Protein AF-A0A397F2X1-F1 (afdb_monomer)

pLDDT: mean 71.24, std 22.89, range [24.72, 97.19]

Structure (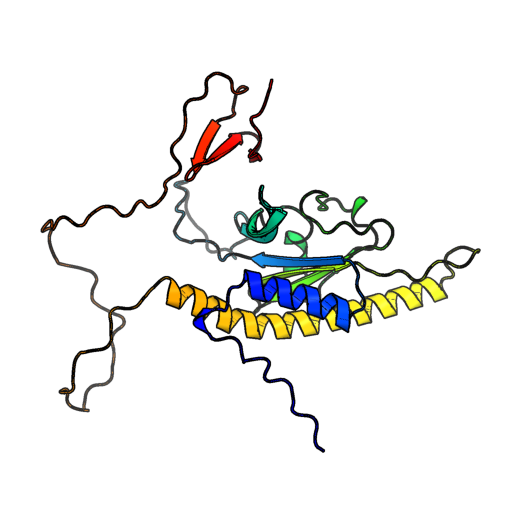mmCIF, N/CA/C/O backbone):
data_AF-A0A397F2X1-F1
#
_entry.id   AF-A0A397F2X1-F1
#
loop_
_atom_site.group_PDB
_atom_site.id
_atom_site.type_symbol
_atom_site.label_atom_id
_atom_site.label_alt_id
_atom_site.label_comp_id
_atom_site.label_asym_id
_atom_site.label_entity_id
_atom_site.label_seq_id
_atom_site.pdbx_PDB_ins_code
_atom_site.Cartn_x
_atom_site.Cartn_y
_atom_site.Cartn_z
_atom_site.occupancy
_atom_site.B_iso_or_equiv
_atom_site.auth_seq_id
_atom_site.auth_comp_id
_atom_site.auth_asym_id
_atom_site.auth_atom_id
_atom_site.pdbx_PDB_model_num
ATOM 1 N N . MET A 1 1 ? -14.383 35.159 -21.588 1.00 38.78 1 MET A N 1
ATOM 2 C CA . MET A 1 1 ? -13.079 34.548 -21.923 1.00 38.78 1 MET A CA 1
ATOM 3 C C . MET A 1 1 ? -13.083 33.131 -21.360 1.00 38.78 1 MET A C 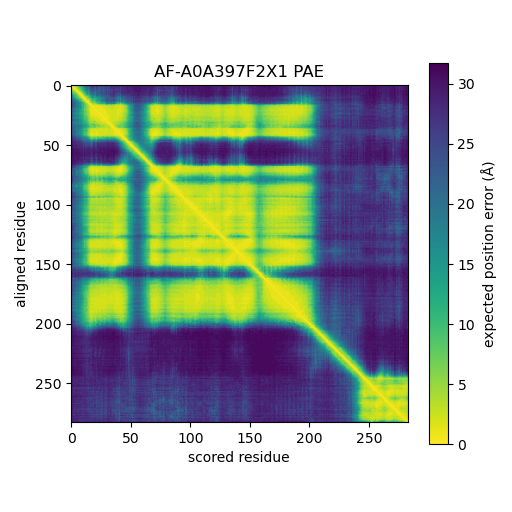1
ATOM 5 O O . MET A 1 1 ? -13.077 33.009 -20.139 1.00 38.78 1 MET A O 1
ATOM 9 N N . PRO A 1 2 ? -13.219 32.075 -22.180 1.00 37.72 2 PRO A N 1
ATOM 10 C CA . PRO A 1 2 ? -13.145 30.705 -21.676 1.00 37.72 2 PRO A CA 1
ATOM 11 C C . PRO A 1 2 ? -11.726 30.449 -21.146 1.00 37.72 2 PRO A C 1
ATOM 13 O O . PRO A 1 2 ? -10.747 30.795 -21.806 1.00 37.72 2 PRO A O 1
ATOM 16 N N . ARG A 1 3 ? -11.613 29.914 -19.922 1.00 32.78 3 ARG A N 1
ATOM 17 C CA . ARG A 1 3 ? -10.323 29.525 -19.335 1.00 32.78 3 ARG A CA 1
ATOM 18 C C . ARG A 1 3 ? -9.703 28.454 -20.222 1.00 32.78 3 ARG A C 1
ATOM 20 O O . ARG A 1 3 ? -10.298 27.397 -20.411 1.00 32.78 3 ARG A O 1
ATOM 27 N N . GLN A 1 4 ? -8.517 28.741 -20.738 1.00 33.22 4 GLN A N 1
ATOM 28 C CA . GLN A 1 4 ? -7.669 27.760 -21.392 1.00 33.22 4 GLN A CA 1
ATOM 29 C C . GLN A 1 4 ? -7.358 26.689 -20.341 1.00 33.22 4 GLN A C 1
ATOM 31 O O . GLN A 1 4 ? -6.698 26.977 -19.341 1.00 33.22 4 GLN A O 1
ATOM 36 N N . LEU A 1 5 ? -7.937 25.493 -20.505 1.00 38.41 5 LEU A N 1
ATOM 37 C CA . LEU A 1 5 ? -7.502 24.309 -19.770 1.00 38.41 5 LEU A CA 1
ATOM 38 C C . LEU A 1 5 ? -5.991 24.243 -19.957 1.00 38.41 5 LEU A C 1
ATOM 40 O O . LEU A 1 5 ? -5.519 24.346 -21.093 1.00 38.41 5 LEU A O 1
ATOM 44 N N . ALA A 1 6 ? -5.251 24.196 -18.849 1.00 38.19 6 ALA A N 1
ATOM 45 C CA . ALA A 1 6 ? -3.809 24.080 -18.902 1.00 38.19 6 ALA A CA 1
ATOM 46 C C . ALA A 1 6 ? -3.475 22.961 -19.892 1.00 38.19 6 ALA A C 1
ATOM 48 O O . ALA A 1 6 ? -3.995 21.851 -19.770 1.00 38.19 6 ALA A O 1
ATOM 49 N N . LEU A 1 7 ? -2.639 23.273 -20.881 1.00 39.31 7 LEU A N 1
ATOM 50 C CA . LEU A 1 7 ? -1.842 22.275 -21.578 1.00 39.31 7 LEU A CA 1
ATOM 51 C C . LEU A 1 7 ? -0.902 21.654 -20.530 1.00 39.31 7 LEU A C 1
ATOM 53 O O . LEU A 1 7 ? 0.302 21.881 -20.544 1.00 39.31 7 LEU A O 1
ATOM 57 N N . GLU A 1 8 ? -1.446 20.910 -19.567 1.00 38.53 8 GLU A N 1
ATOM 58 C CA . GLU A 1 8 ? -0.701 19.826 -18.953 1.00 38.53 8 GLU A CA 1
ATOM 59 C C . GLU A 1 8 ? -0.523 18.839 -20.094 1.00 38.53 8 GLU A C 1
ATOM 61 O O . GLU A 1 8 ? -1.441 18.106 -20.461 1.00 38.53 8 GLU A O 1
ATOM 66 N N . ALA A 1 9 ? 0.622 18.970 -20.768 1.00 39.03 9 ALA A N 1
ATOM 67 C CA . ALA A 1 9 ? 1.047 18.067 -21.811 1.00 39.03 9 ALA A CA 1
ATOM 68 C C . ALA A 1 9 ? 0.771 16.650 -21.316 1.00 39.03 9 ALA A C 1
ATOM 70 O O . ALA A 1 9 ? 1.296 16.246 -20.276 1.00 39.03 9 ALA A O 1
ATOM 71 N N . VAL A 1 10 ? -0.096 15.933 -22.036 1.00 38.34 10 VAL A N 1
ATOM 72 C CA . VAL A 1 10 ? -0.258 14.494 -21.853 1.00 38.34 10 VAL A CA 1
ATOM 73 C C . VAL A 1 10 ? 1.165 13.936 -21.843 1.00 38.34 10 VAL A C 1
ATOM 75 O O . VAL A 1 10 ? 1.894 14.188 -22.809 1.00 38.34 10 VAL A O 1
ATOM 78 N N . PRO A 1 11 ? 1.625 13.322 -20.738 1.00 42.97 11 PRO A N 1
ATOM 79 C CA . PRO A 1 11 ? 3.015 12.920 -20.624 1.00 42.97 11 PRO A CA 1
ATOM 80 C C . PRO A 1 11 ? 3.353 12.032 -21.819 1.00 42.97 11 PRO A C 1
ATOM 82 O O . PRO A 1 11 ? 2.632 11.075 -22.101 1.00 42.97 11 PRO A O 1
ATOM 85 N N . HIS A 1 12 ? 4.411 12.397 -22.550 1.00 44.19 12 HIS A N 1
ATOM 86 C CA . HIS A 1 12 ? 4.898 11.605 -23.676 1.00 44.19 12 HIS A CA 1
ATOM 87 C C . HIS A 1 12 ? 5.126 10.174 -23.182 1.00 44.19 12 HIS A C 1
ATOM 89 O O . HIS A 1 12 ? 5.699 9.984 -22.107 1.00 44.19 12 HIS A O 1
ATOM 95 N N . VAL A 1 13 ? 4.649 9.187 -23.935 1.00 44.75 13 VAL A N 1
ATOM 96 C CA . VAL A 1 13 ? 4.613 7.772 -23.533 1.00 44.75 13 VAL A CA 1
ATOM 97 C C . VAL A 1 13 ? 6.005 7.254 -23.120 1.00 44.75 13 VAL A C 1
ATOM 99 O O . VAL A 1 13 ? 6.126 6.502 -22.157 1.00 44.75 13 VAL A O 1
ATOM 102 N N . ASP A 1 14 ? 7.065 7.794 -23.724 1.00 44.16 14 ASP A N 1
ATOM 103 C CA . ASP A 1 14 ? 8.476 7.482 -23.427 1.00 44.16 14 ASP A CA 1
ATOM 104 C C . ASP A 1 14 ? 8.963 7.937 -22.036 1.00 44.16 14 ASP A C 1
ATOM 106 O O . ASP A 1 14 ? 10.055 7.587 -21.596 1.00 44.16 14 ASP A O 1
ATOM 110 N N . ASN A 1 15 ? 8.175 8.747 -21.325 1.00 52.91 15 ASN A N 1
ATOM 111 C CA . ASN A 1 15 ? 8.502 9.296 -20.008 1.00 52.91 15 ASN A CA 1
ATOM 112 C C . ASN A 1 15 ? 7.751 8.609 -18.859 1.00 52.91 15 ASN A C 1
ATOM 114 O O . ASN A 1 15 ? 7.848 9.050 -17.703 1.00 52.91 15 ASN A O 1
ATOM 118 N N . VAL A 1 16 ? 6.973 7.569 -19.152 1.00 61.16 16 VAL A N 1
ATOM 119 C CA . VAL A 1 16 ? 6.120 6.926 -18.161 1.00 61.16 16 VAL A CA 1
ATOM 120 C C . VAL A 1 16 ? 6.891 5.809 -17.463 1.00 61.16 16 VAL A C 1
ATOM 122 O O . VAL A 1 16 ? 7.138 4.751 -18.024 1.00 61.16 16 VAL A O 1
ATOM 125 N N . SER A 1 17 ? 7.278 6.053 -16.211 1.00 79.94 17 SER A N 1
ATOM 126 C CA . SER A 1 17 ? 7.872 5.038 -15.339 1.00 79.94 17 SER A CA 1
ATOM 127 C C . SER A 1 17 ? 6.917 4.686 -14.203 1.00 79.94 17 SER A C 1
ATOM 129 O O . SER A 1 17 ? 6.188 5.551 -13.702 1.00 79.94 17 SER A O 1
ATOM 131 N N . LEU A 1 18 ? 6.958 3.435 -13.732 1.00 86.31 18 LEU A N 1
ATOM 132 C CA . LEU A 1 18 ? 6.160 3.010 -12.574 1.00 86.31 18 LEU A CA 1
ATOM 133 C C . LEU A 1 18 ? 6.464 3.851 -11.321 1.00 86.31 18 LEU A C 1
ATOM 135 O O . LEU A 1 18 ? 5.570 4.099 -10.516 1.00 86.31 18 LEU A O 1
ATOM 139 N N . ILE A 1 19 ? 7.692 4.368 -11.187 1.00 86.56 19 ILE A N 1
ATOM 140 C CA . ILE A 1 19 ? 8.067 5.305 -10.115 1.00 86.56 19 ILE A CA 1
ATOM 141 C C . ILE A 1 19 ? 7.268 6.610 -10.225 1.00 86.56 19 ILE A C 1
ATOM 143 O O . ILE A 1 19 ? 6.667 7.046 -9.243 1.00 86.56 19 ILE A O 1
ATOM 147 N N . ARG A 1 20 ? 7.223 7.236 -11.411 1.00 87.06 20 ARG A N 1
ATOM 148 C CA . ARG A 1 20 ? 6.455 8.477 -11.625 1.00 87.06 20 ARG A CA 1
ATOM 149 C C . ARG A 1 20 ? 4.964 8.252 -11.396 1.00 87.06 20 ARG A C 1
ATOM 151 O O . ARG A 1 20 ? 4.318 9.085 -10.763 1.00 87.06 20 ARG A O 1
ATOM 158 N N . PHE A 1 21 ? 4.441 7.113 -11.845 1.00 90.00 21 PHE A N 1
ATOM 159 C CA . PHE A 1 21 ? 3.056 6.725 -11.594 1.00 90.00 21 PHE A CA 1
ATOM 160 C C . PHE A 1 21 ? 2.752 6.587 -10.095 1.00 90.00 21 PHE A C 1
ATOM 162 O O . PHE A 1 21 ? 1.761 7.138 -9.611 1.00 90.00 21 PHE A O 1
ATOM 169 N N . ALA A 1 22 ? 3.622 5.914 -9.339 1.00 91.00 22 ALA A N 1
ATOM 170 C CA . ALA A 1 22 ? 3.467 5.753 -7.896 1.00 91.00 22 ALA A CA 1
ATOM 171 C C . ALA A 1 22 ? 3.457 7.106 -7.164 1.00 91.00 22 ALA A C 1
ATOM 173 O O . ALA A 1 22 ? 2.586 7.353 -6.331 1.00 91.00 22 ALA A O 1
ATOM 174 N N . LEU A 1 23 ? 4.383 8.006 -7.518 1.00 90.00 23 LEU A N 1
ATOM 175 C CA . LEU A 1 23 ? 4.475 9.353 -6.940 1.00 90.00 23 LEU A CA 1
ATOM 176 C C . LEU A 1 23 ? 3.246 10.212 -7.274 1.00 90.00 23 LEU A C 1
ATOM 178 O O . LEU A 1 23 ? 2.730 10.930 -6.413 1.00 90.00 23 LEU A O 1
ATOM 182 N N . ALA A 1 24 ? 2.748 10.133 -8.511 1.00 89.75 24 ALA A N 1
ATOM 183 C CA . ALA A 1 24 ? 1.527 10.824 -8.914 1.00 89.75 24 ALA A CA 1
ATOM 184 C C . ALA A 1 24 ? 0.306 10.291 -8.150 1.00 89.75 24 ALA A C 1
ATOM 186 O O . ALA A 1 24 ? -0.503 11.075 -7.652 1.00 89.75 24 ALA A O 1
ATOM 187 N N . THR A 1 25 ? 0.213 8.969 -7.991 1.00 90.31 25 THR A N 1
ATOM 188 C CA . THR A 1 25 ? -0.853 8.307 -7.230 1.00 90.31 25 THR A CA 1
ATOM 189 C C . THR A 1 25 ? -0.830 8.730 -5.761 1.00 90.31 25 THR A C 1
ATOM 191 O O . THR A 1 25 ? -1.865 9.133 -5.233 1.00 90.31 25 THR A O 1
ATOM 194 N N . GLU A 1 26 ? 0.343 8.733 -5.118 1.00 89.19 26 GLU A N 1
ATOM 195 C CA . GLU A 1 26 ? 0.523 9.222 -3.742 1.00 89.19 26 GLU A CA 1
ATOM 196 C C . GLU A 1 26 ? -0.017 10.654 -3.586 1.00 89.19 26 GLU A C 1
ATOM 198 O O . GLU A 1 26 ? -0.820 10.934 -2.692 1.00 89.19 26 GLU A O 1
ATOM 203 N N . ARG A 1 27 ? 0.352 11.558 -4.503 1.00 87.44 27 ARG A N 1
ATOM 204 C CA . ARG A 1 27 ? -0.113 12.952 -4.486 1.00 87.44 27 ARG A CA 1
ATOM 205 C C . ARG A 1 27 ? -1.633 13.068 -4.626 1.00 87.44 27 ARG A C 1
ATOM 207 O O . ARG A 1 27 ? -2.242 13.859 -3.906 1.00 87.44 27 ARG A O 1
ATOM 214 N N . GLN A 1 28 ? -2.244 12.290 -5.519 1.00 87.12 28 GLN A N 1
ATOM 215 C CA . GLN A 1 28 ? -3.696 12.299 -5.721 1.00 87.12 28 GLN A CA 1
ATOM 216 C C . GLN A 1 28 ? -4.450 11.754 -4.505 1.00 87.12 28 GLN A C 1
ATOM 218 O O . GLN A 1 28 ? -5.462 12.322 -4.099 1.00 87.12 28 GLN A O 1
ATOM 223 N N . PHE A 1 29 ? -3.937 10.708 -3.855 1.00 86.94 29 PHE A N 1
ATOM 224 C CA . PHE A 1 29 ? -4.556 10.158 -2.648 1.00 86.94 29 PHE A CA 1
ATOM 225 C C . PHE A 1 29 ? -4.575 11.162 -1.495 1.00 86.94 29 PHE A C 1
ATOM 227 O O . PHE A 1 29 ? -5.596 11.286 -0.813 1.00 86.94 29 PHE A O 1
ATOM 234 N N . HIS A 1 30 ? -3.496 11.928 -1.313 1.00 85.56 30 HIS A N 1
ATOM 235 C CA . HIS A 1 30 ? -3.470 13.015 -0.333 1.00 85.56 30 HIS A CA 1
ATOM 236 C C . HIS A 1 30 ? -4.554 14.071 -0.610 1.00 85.56 30 HIS A C 1
ATOM 238 O O . HIS A 1 30 ? -5.204 14.543 0.321 1.00 85.56 30 HIS A O 1
ATOM 244 N N . GLN A 1 31 ? -4.801 14.403 -1.881 1.00 84.19 31 GLN A N 1
ATOM 245 C CA . GLN A 1 31 ? -5.804 15.398 -2.275 1.00 84.19 31 GLN A CA 1
ATOM 246 C C . GLN A 1 31 ? -7.243 14.882 -2.148 1.00 84.19 31 GLN A C 1
ATOM 248 O O . GLN A 1 31 ? -8.104 15.586 -1.627 1.00 84.19 31 GLN A O 1
ATOM 253 N N . ILE A 1 32 ? -7.509 13.659 -2.611 1.00 82.62 32 ILE A N 1
ATOM 254 C CA . ILE A 1 32 ? -8.867 13.110 -2.716 1.00 82.62 32 ILE A CA 1
ATOM 255 C C . ILE A 1 32 ? -9.353 12.557 -1.376 1.00 82.62 32 ILE A C 1
ATOM 257 O O . ILE A 1 32 ? -10.488 12.803 -0.968 1.00 82.62 32 ILE A O 1
ATOM 261 N N . LEU A 1 33 ? -8.515 11.782 -0.681 1.00 79.25 33 LEU A N 1
ATOM 262 C CA .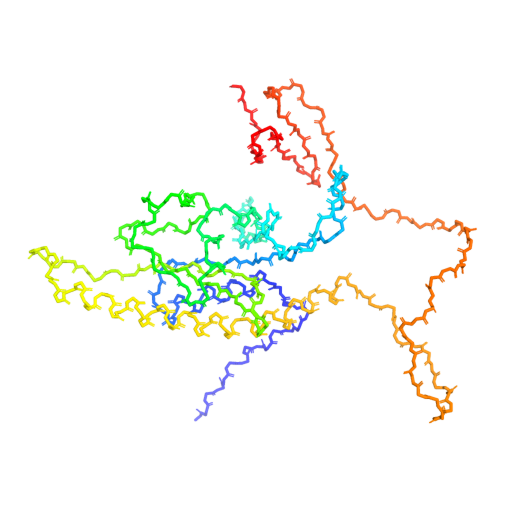 LEU A 1 33 ? -8.923 11.113 0.555 1.00 79.25 33 LEU A CA 1
ATOM 263 C C . LEU A 1 33 ? -8.651 11.949 1.808 1.00 79.25 33 LEU A C 1
ATOM 265 O O . LEU A 1 33 ? -9.145 11.576 2.878 1.00 79.25 33 LEU A O 1
ATOM 269 N N . GLY A 1 34 ? -7.882 13.039 1.682 1.00 79.31 34 GLY A N 1
ATOM 270 C CA . GLY A 1 34 ? -7.419 13.855 2.807 1.00 79.31 34 GLY A CA 1
ATOM 271 C C . GLY A 1 34 ? -6.500 13.088 3.760 1.00 79.31 34 GLY A C 1
ATOM 272 O O . GLY A 1 34 ? -6.382 13.443 4.931 1.00 79.31 34 GLY A O 1
ATOM 273 N N . VAL A 1 35 ? -5.906 11.990 3.290 1.00 81.94 35 VAL A N 1
ATOM 274 C CA . VAL A 1 35 ? -4.999 11.160 4.085 1.00 81.94 35 VAL A CA 1
ATOM 275 C C . VAL A 1 35 ? -3.627 11.819 4.123 1.00 81.94 35 VAL A C 1
ATOM 277 O O . VAL A 1 35 ? -3.217 12.468 3.168 1.00 81.94 35 VAL A O 1
ATOM 280 N N . THR A 1 36 ? -2.912 11.672 5.232 1.00 82.06 36 THR A N 1
ATOM 281 C CA . THR A 1 36 ? -1.563 12.243 5.417 1.00 82.06 36 THR A CA 1
ATOM 282 C C . THR A 1 36 ? -0.456 11.204 5.273 1.00 82.06 36 THR A C 1
ATOM 284 O O . THR A 1 36 ? 0.728 11.538 5.302 1.00 82.06 36 THR A O 1
ATOM 287 N N . LYS A 1 37 ? -0.843 9.930 5.185 1.00 91.56 37 LYS A N 1
ATOM 288 C CA . LYS A 1 37 ? 0.043 8.773 5.149 1.00 91.56 37 LYS A CA 1
ATOM 289 C C . LYS A 1 37 ? -0.453 7.836 4.058 1.00 91.56 37 LYS A C 1
ATOM 291 O O . LYS A 1 37 ? -1.580 7.343 4.131 1.00 91.56 37 LYS A O 1
ATOM 296 N N . PHE A 1 38 ? 0.396 7.587 3.075 1.00 94.19 38 PHE A N 1
ATOM 297 C CA . PHE A 1 38 ? 0.126 6.690 1.964 1.00 94.19 38 PHE A CA 1
ATOM 298 C C . PHE A 1 38 ? 1.421 5.994 1.553 1.00 94.19 38 PHE A C 1
ATOM 300 O O . PHE A 1 38 ? 2.491 6.602 1.578 1.00 94.19 38 PHE A O 1
ATOM 307 N N . LYS A 1 39 ? 1.326 4.723 1.173 1.00 94.88 39 LYS A N 1
ATOM 308 C CA . LYS A 1 39 ? 2.427 3.972 0.575 1.00 94.88 39 LYS A CA 1
ATOM 309 C C . LYS A 1 39 ? 1.866 2.964 -0.419 1.00 94.88 39 LYS A C 1
ATOM 311 O O . LYS A 1 39 ? 0.925 2.240 -0.105 1.00 94.88 39 LYS A O 1
ATOM 316 N N . MET A 1 40 ? 2.448 2.921 -1.612 1.00 95.81 40 MET A N 1
ATOM 317 C CA . MET A 1 40 ? 2.081 1.979 -2.665 1.00 95.81 40 MET A CA 1
ATOM 318 C C . MET A 1 40 ? 3.238 1.017 -2.910 1.00 95.81 40 MET A C 1
ATOM 320 O O . MET A 1 40 ? 4.385 1.441 -3.067 1.00 95.81 40 MET A O 1
ATOM 324 N N . PHE A 1 41 ? 2.911 -0.267 -2.945 1.00 95.44 41 PHE A N 1
ATOM 325 C CA . PHE A 1 41 ? 3.819 -1.352 -3.275 1.00 95.44 41 PHE A CA 1
ATOM 326 C C . PHE A 1 41 ? 3.389 -1.994 -4.586 1.00 95.44 41 PHE A C 1
ATOM 328 O O . PHE A 1 41 ? 2.194 -2.147 -4.843 1.00 95.44 41 PHE A O 1
ATOM 335 N N . PHE A 1 42 ? 4.367 -2.413 -5.371 1.00 93.75 42 PHE A N 1
ATOM 336 C CA . PHE A 1 42 ? 4.214 -3.194 -6.589 1.00 93.75 42 PHE A CA 1
ATOM 337 C C . PHE A 1 42 ? 4.744 -4.590 -6.309 1.00 93.75 42 PHE A C 1
ATOM 339 O O . PHE A 1 42 ? 5.754 -4.730 -5.624 1.00 93.75 42 PHE A O 1
ATOM 346 N N . ILE A 1 43 ? 4.052 -5.612 -6.793 1.00 91.69 43 ILE A N 1
ATOM 347 C CA . ILE A 1 43 ? 4.480 -7.002 -6.658 1.00 91.69 43 ILE A CA 1
ATOM 348 C C . ILE A 1 43 ? 5.123 -7.402 -7.973 1.00 91.69 43 ILE A C 1
ATOM 350 O O . ILE A 1 43 ? 4.485 -7.309 -9.024 1.00 91.69 43 ILE A O 1
ATOM 354 N N . ASP A 1 44 ? 6.369 -7.860 -7.908 1.00 83.56 44 ASP A N 1
ATOM 355 C CA . ASP A 1 44 ? 7.003 -8.429 -9.084 1.00 83.56 44 ASP A CA 1
ATOM 356 C C . ASP A 1 44 ? 6.442 -9.834 -9.322 1.00 83.56 44 ASP A C 1
ATOM 358 O O . ASP A 1 44 ? 6.232 -10.600 -8.369 1.00 83.56 44 ASP A O 1
ATOM 362 N N . PRO A 1 45 ? 6.165 -10.201 -10.584 1.00 67.44 45 PRO A N 1
ATOM 363 C CA . PRO A 1 45 ? 5.860 -11.582 -10.899 1.00 67.44 45 PRO A CA 1
ATOM 364 C C . PRO A 1 45 ? 7.047 -12.463 -10.471 1.00 67.44 45 PRO A C 1
ATOM 366 O O . PRO A 1 45 ? 8.196 -12.037 -10.599 1.00 67.44 45 PRO A O 1
ATOM 369 N N . PRO A 1 46 ? 6.798 -13.676 -9.948 1.00 59.72 46 PRO A N 1
ATOM 370 C CA . PRO A 1 46 ? 7.881 -14.620 -9.723 1.00 59.72 46 PRO A CA 1
ATOM 371 C C . PRO A 1 46 ? 8.599 -14.855 -11.059 1.00 59.72 46 PRO A C 1
ATOM 373 O O . PRO A 1 46 ? 7.948 -15.152 -12.058 1.00 59.72 46 PRO A O 1
ATOM 376 N N . ASN A 1 47 ? 9.920 -14.669 -11.085 1.00 50.09 47 ASN A N 1
ATOM 377 C CA . ASN A 1 47 ? 10.733 -15.140 -12.200 1.00 50.09 47 ASN A CA 1
ATOM 378 C C . ASN A 1 47 ? 10.715 -16.668 -12.146 1.00 50.09 47 ASN A C 1
ATOM 380 O O . ASN A 1 47 ? 11.332 -17.251 -11.254 1.00 50.09 47 ASN A O 1
ATOM 384 N N . ASP A 1 48 ? 10.037 -17.306 -13.096 1.00 44.69 48 ASP A N 1
ATOM 385 C CA . ASP A 1 48 ? 10.101 -18.763 -13.266 1.00 44.69 48 ASP A CA 1
ATOM 386 C C . ASP A 1 48 ? 11.523 -19.235 -13.665 1.00 44.69 48 ASP A C 1
ATOM 388 O O . ASP A 1 48 ? 11.828 -20.420 -13.572 1.00 44.69 48 ASP A O 1
ATOM 392 N N . ASP A 1 49 ? 12.431 -18.311 -14.011 1.00 37.88 49 ASP A N 1
ATOM 393 C CA . ASP A 1 49 ? 13.814 -18.599 -14.425 1.00 37.88 49 ASP A CA 1
ATOM 394 C C . ASP A 1 49 ? 14.796 -18.871 -13.273 1.00 37.88 49 ASP A C 1
ATOM 396 O O . ASP A 1 49 ? 15.931 -19.293 -13.509 1.00 37.88 49 ASP A O 1
ATOM 400 N N . ILE A 1 50 ? 14.402 -18.674 -12.009 1.00 41.81 50 ILE A N 1
ATOM 401 C CA . ILE A 1 50 ? 15.243 -19.082 -10.876 1.00 41.81 50 ILE A CA 1
ATOM 402 C C . ILE A 1 50 ? 14.922 -20.541 -10.546 1.00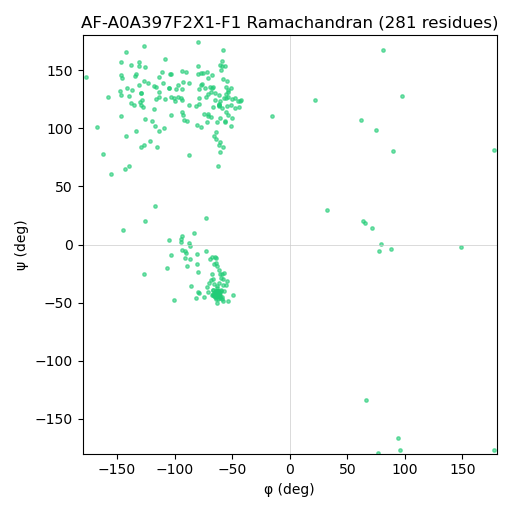 41.81 50 ILE A C 1
ATOM 404 O O . ILE A 1 50 ? 14.242 -20.855 -9.567 1.00 41.81 50 ILE A O 1
ATOM 408 N N . HIS A 1 51 ? 15.455 -21.453 -11.362 1.00 31.56 51 HIS A N 1
ATOM 409 C CA . HIS A 1 51 ? 15.657 -22.842 -10.965 1.00 31.56 51 HIS A CA 1
ATOM 410 C C . HIS A 1 51 ? 16.623 -22.869 -9.773 1.00 31.56 51 HIS A C 1
ATOM 412 O O . HIS A 1 51 ? 17.829 -23.057 -9.919 1.00 31.56 51 HIS A O 1
ATOM 418 N N . VAL A 1 52 ? 16.097 -22.703 -8.559 1.00 37.50 52 VAL A N 1
ATOM 419 C CA . VAL A 1 52 ? 16.784 -23.202 -7.371 1.00 37.50 52 VAL A CA 1
ATOM 420 C C . VAL A 1 52 ? 16.829 -24.714 -7.545 1.00 37.50 52 VAL A C 1
ATOM 422 O O . VAL A 1 52 ? 15.812 -25.397 -7.429 1.00 37.50 52 VAL A O 1
ATOM 425 N N . THR A 1 53 ? 18.003 -25.240 -7.879 1.00 29.16 53 THR A N 1
ATOM 426 C CA . THR A 1 53 ? 18.321 -26.667 -7.919 1.00 29.16 53 THR A CA 1
ATOM 427 C C . THR A 1 53 ? 18.144 -27.262 -6.525 1.00 29.16 53 THR A C 1
ATOM 429 O O . THR A 1 53 ? 19.085 -27.485 -5.776 1.00 29.16 53 THR A O 1
ATOM 432 N N . THR A 1 54 ? 16.899 -27.534 -6.153 1.00 34.69 54 THR A N 1
ATOM 433 C CA . THR A 1 54 ? 16.570 -28.494 -5.104 1.00 34.69 54 THR A CA 1
ATOM 434 C C . THR A 1 54 ? 15.680 -29.541 -5.737 1.00 34.69 54 THR A C 1
ATOM 436 O O . THR A 1 54 ? 14.461 -29.430 -5.813 1.00 34.69 54 THR A O 1
ATOM 439 N N . SER A 1 55 ? 16.342 -30.555 -6.279 1.00 33.78 55 SER A N 1
ATOM 440 C CA . SER A 1 55 ? 15.725 -31.770 -6.775 1.00 33.78 55 SER A CA 1
ATOM 441 C C . SER A 1 55 ? 14.899 -32.413 -5.663 1.00 33.78 55 SER A C 1
ATOM 443 O O . SER A 1 55 ? 15.463 -33.002 -4.746 1.00 33.78 55 SER A O 1
ATOM 445 N N . THR A 1 56 ? 13.571 -32.324 -5.737 1.00 34.88 56 THR A N 1
ATOM 446 C CA . THR A 1 56 ? 12.655 -33.427 -5.391 1.00 34.88 56 THR A CA 1
ATOM 447 C C . THR A 1 56 ? 11.228 -33.131 -5.870 1.00 34.88 56 THR A C 1
ATOM 449 O O . THR A 1 56 ? 10.486 -32.353 -5.289 1.00 34.88 56 THR A O 1
ATOM 452 N N . SER A 1 57 ? 10.898 -33.766 -6.995 1.00 34.69 57 SER A N 1
ATOM 453 C CA . SER A 1 57 ? 9.603 -34.315 -7.428 1.00 34.69 57 SER A CA 1
ATOM 454 C C . SER A 1 57 ? 8.269 -33.808 -6.835 1.00 34.69 57 SER A C 1
ATOM 456 O O . SER A 1 57 ? 7.946 -34.046 -5.674 1.00 34.69 57 SER A O 1
ATOM 458 N N . THR A 1 58 ? 7.417 -33.370 -7.775 1.00 31.86 58 THR A N 1
ATOM 459 C CA . THR A 1 58 ? 5.958 -33.609 -7.897 1.00 31.86 58 THR A CA 1
ATOM 460 C C . THR A 1 58 ? 5.020 -33.116 -6.792 1.00 31.86 58 THR A C 1
ATOM 462 O O . THR A 1 58 ? 4.807 -33.790 -5.793 1.00 31.86 58 THR A O 1
ATOM 465 N N . THR A 1 59 ? 4.256 -32.059 -7.076 1.00 29.31 59 THR A N 1
ATOM 466 C CA . THR A 1 59 ? 2.833 -32.136 -7.481 1.00 29.31 59 THR A CA 1
ATOM 467 C C . THR A 1 59 ? 2.320 -30.732 -7.797 1.00 29.31 59 THR A C 1
ATOM 469 O O . THR A 1 59 ? 2.711 -29.753 -7.174 1.00 29.31 59 THR A O 1
ATOM 472 N N . SER A 1 60 ? 1.451 -30.629 -8.800 1.00 42.19 60 SER A N 1
ATOM 473 C CA . SER A 1 60 ? 0.711 -29.417 -9.137 1.00 42.19 60 SER A CA 1
ATOM 474 C C . SER A 1 60 ? -0.092 -28.928 -7.928 1.00 42.19 60 SER A C 1
ATOM 476 O O . SER A 1 60 ? -1.127 -29.503 -7.590 1.00 42.19 60 SER A O 1
ATOM 478 N N . SER A 1 61 ? 0.363 -27.859 -7.288 1.00 30.25 61 SER A N 1
ATOM 479 C CA . SER A 1 61 ? -0.394 -27.165 -6.254 1.00 30.25 61 SER A CA 1
ATOM 480 C C . SER A 1 61 ? -0.208 -25.670 -6.433 1.00 30.25 61 SER A C 1
ATOM 482 O O . SER A 1 61 ? 0.930 -25.216 -6.538 1.00 30.25 61 SER A O 1
ATOM 484 N N . ASN A 1 62 ? -1.332 -24.946 -6.489 1.00 38.16 62 ASN A N 1
ATOM 485 C CA . ASN A 1 62 ? -1.463 -23.491 -6.383 1.00 38.16 62 ASN A CA 1
ATOM 486 C C . ASN A 1 62 ? -0.195 -22.856 -5.816 1.00 38.16 62 ASN A C 1
ATOM 488 O O . ASN A 1 62 ? 0.103 -23.089 -4.647 1.00 38.16 62 ASN A O 1
ATOM 492 N N . SER A 1 63 ? 0.550 -22.113 -6.641 1.00 35.91 63 SER A N 1
ATOM 493 C CA . SER A 1 63 ? 1.845 -21.542 -6.273 1.00 35.91 63 SER A CA 1
ATOM 494 C C . SER A 1 63 ? 1.685 -20.593 -5.082 1.00 35.91 63 SER A C 1
ATOM 496 O O . SER A 1 63 ? 1.457 -19.390 -5.225 1.00 35.91 63 SER A O 1
ATOM 498 N N . THR A 1 64 ? 1.769 -21.147 -3.880 1.00 39.16 64 THR A N 1
ATOM 499 C CA . THR A 1 64 ? 1.896 -20.434 -2.620 1.00 39.16 64 THR A CA 1
ATOM 500 C C . THR A 1 64 ? 3.230 -19.704 -2.643 1.00 39.16 64 THR A C 1
ATOM 502 O O . THR A 1 64 ? 4.257 -20.296 -2.341 1.00 39.16 64 THR A O 1
ATOM 505 N N . THR A 1 65 ? 3.215 -18.455 -3.119 1.00 47.19 65 THR A N 1
ATOM 506 C CA . THR A 1 65 ? 3.718 -17.230 -2.454 1.00 47.19 65 THR A CA 1
ATOM 507 C C . THR A 1 65 ? 4.935 -17.324 -1.511 1.00 47.19 65 THR A C 1
ATOM 509 O O . THR A 1 65 ? 5.058 -16.518 -0.593 1.00 47.19 65 THR A O 1
ATOM 512 N N . ALA A 1 66 ? 5.870 -18.250 -1.718 1.00 40.50 66 ALA A N 1
ATOM 513 C CA . ALA A 1 66 ? 7.020 -18.450 -0.832 1.00 40.50 66 ALA A CA 1
ATOM 514 C C . ALA A 1 66 ? 8.262 -17.615 -1.211 1.00 40.50 66 ALA A C 1
ATOM 516 O O . ALA A 1 66 ? 9.209 -17.563 -0.433 1.00 40.50 66 ALA A O 1
ATOM 517 N N . GLY A 1 67 ? 8.258 -16.920 -2.357 1.00 57.00 67 GLY A N 1
ATOM 518 C CA . GLY A 1 67 ? 9.436 -16.183 -2.847 1.00 57.00 67 GLY A CA 1
ATOM 519 C C . GLY A 1 67 ? 9.157 -14.871 -3.582 1.00 57.00 67 GLY A C 1
ATOM 520 O O . GLY A 1 67 ? 10.058 -14.340 -4.218 1.00 57.00 67 GLY A O 1
ATOM 521 N N . GLY A 1 68 ? 7.930 -14.342 -3.528 1.00 76.06 68 GLY A N 1
ATOM 522 C CA . GLY A 1 68 ? 7.588 -13.109 -4.245 1.00 76.06 68 GLY A CA 1
ATOM 523 C C . GLY A 1 68 ? 8.325 -11.888 -3.688 1.00 76.06 68 GLY A C 1
ATOM 524 O O . GLY A 1 68 ? 8.370 -11.694 -2.469 1.00 76.06 68 GLY A O 1
ATOM 525 N N . LEU A 1 69 ? 8.866 -11.053 -4.574 1.00 88.31 69 LEU A N 1
ATOM 526 C CA . LEU A 1 69 ? 9.384 -9.733 -4.230 1.00 88.31 69 LEU A CA 1
ATOM 527 C C . LEU A 1 69 ? 8.301 -8.675 -4.444 1.00 88.31 69 LEU A C 1
ATOM 529 O O . LEU A 1 69 ? 7.421 -8.797 -5.295 1.00 88.31 69 LEU A O 1
ATOM 533 N N . MET A 1 70 ? 8.364 -7.629 -3.637 1.00 92.44 70 MET A N 1
ATOM 534 C CA . MET A 1 70 ? 7.609 -6.406 -3.838 1.00 92.44 70 MET A CA 1
ATOM 535 C C . MET A 1 70 ? 8.546 -5.216 -3.722 1.00 92.44 70 MET A C 1
ATOM 537 O O . MET A 1 70 ? 9.561 -5.294 -3.036 1.00 92.44 70 MET A O 1
ATOM 541 N N . TRP A 1 71 ? 8.188 -4.089 -4.314 1.00 92.88 71 TRP A N 1
ATOM 542 C CA . TRP A 1 71 ? 8.946 -2.859 -4.150 1.00 92.88 71 TRP A CA 1
ATOM 543 C C . TRP A 1 71 ? 8.041 -1.650 -3.967 1.00 92.88 71 TRP A C 1
ATOM 545 O O . TRP A 1 71 ? 6.894 -1.627 -4.407 1.00 92.88 71 TRP A O 1
ATOM 555 N N . CYS A 1 72 ? 8.563 -0.625 -3.305 1.00 93.62 72 CYS A N 1
ATOM 556 C CA . CYS A 1 72 ? 7.959 0.702 -3.265 1.00 93.62 72 CYS A CA 1
ATOM 557 C C . CYS A 1 72 ? 8.980 1.753 -3.701 1.00 93.62 72 CYS A C 1
ATOM 559 O O . CYS A 1 72 ? 10.169 1.464 -3.843 1.00 93.62 72 CYS A O 1
ATOM 561 N N . VAL A 1 73 ? 8.528 2.988 -3.903 1.00 91.25 73 VAL A N 1
ATOM 562 C CA . VAL A 1 73 ? 9.440 4.087 -4.225 1.00 91.25 73 VAL A CA 1
ATOM 563 C C . VAL A 1 73 ? 10.262 4.458 -2.990 1.00 91.25 73 VAL A C 1
ATOM 565 O O . VAL A 1 73 ? 9.725 4.978 -2.011 1.00 91.25 73 VAL A O 1
ATOM 568 N N . GLY A 1 74 ? 11.564 4.190 -3.056 1.00 87.62 74 GLY A N 1
ATOM 569 C CA . GLY A 1 74 ? 12.572 4.725 -2.151 1.00 87.62 74 GLY A CA 1
ATOM 570 C C . GLY A 1 74 ? 12.948 6.153 -2.542 1.00 87.62 74 GLY A C 1
ATOM 571 O O . GLY A 1 74 ? 12.814 6.550 -3.703 1.00 87.62 74 GLY A O 1
ATOM 572 N N . LYS A 1 75 ? 13.397 6.935 -1.560 1.00 88.00 75 LYS A N 1
ATOM 573 C CA . LYS A 1 75 ? 13.856 8.318 -1.738 1.00 88.00 75 LYS A CA 1
ATOM 574 C C . LYS A 1 75 ? 15.220 8.443 -1.071 1.00 88.00 75 LYS A C 1
ATOM 576 O O . LYS A 1 75 ? 15.361 8.029 0.077 1.00 88.00 75 LYS A O 1
ATOM 581 N N . THR A 1 76 ? 16.200 9.001 -1.769 1.00 85.62 76 THR A N 1
ATOM 582 C CA . THR A 1 76 ? 17.475 9.404 -1.167 1.00 85.62 76 THR A CA 1
ATOM 583 C C . THR A 1 76 ? 17.808 10.828 -1.583 1.00 85.62 76 THR A C 1
ATOM 585 O O . THR A 1 76 ? 17.322 11.314 -2.605 1.00 85.62 76 THR A O 1
ATOM 588 N N . LEU A 1 77 ? 18.581 11.508 -0.747 1.00 82.50 77 LEU A N 1
ATOM 589 C CA . LEU A 1 77 ? 19.073 12.848 -1.015 1.00 82.50 77 LEU A CA 1
ATOM 590 C C . LEU A 1 77 ? 20.533 12.722 -1.433 1.00 82.50 77 LEU A C 1
ATOM 592 O O . LEU A 1 77 ? 21.314 12.079 -0.729 1.00 82.50 77 LEU A O 1
ATOM 596 N N . ASP A 1 78 ? 20.891 13.289 -2.574 1.00 78.31 78 ASP A N 1
ATOM 597 C CA . ASP A 1 78 ? 22.289 13.342 -2.978 1.00 78.31 78 ASP A CA 1
ATOM 598 C C . ASP A 1 78 ? 23.044 14.480 -2.263 1.00 78.31 78 ASP A C 1
ATOM 600 O O . ASP A 1 78 ? 22.474 15.282 -1.516 1.00 78.31 78 ASP A O 1
ATOM 604 N N . SER A 1 79 ? 24.360 14.550 -2.476 1.00 81.06 79 SER A N 1
ATOM 605 C CA . SER A 1 79 ? 25.214 15.602 -1.908 1.00 81.06 79 SER A CA 1
ATOM 606 C C . SER A 1 79 ? 24.880 17.012 -2.412 1.00 81.06 79 SER A C 1
ATOM 608 O O . 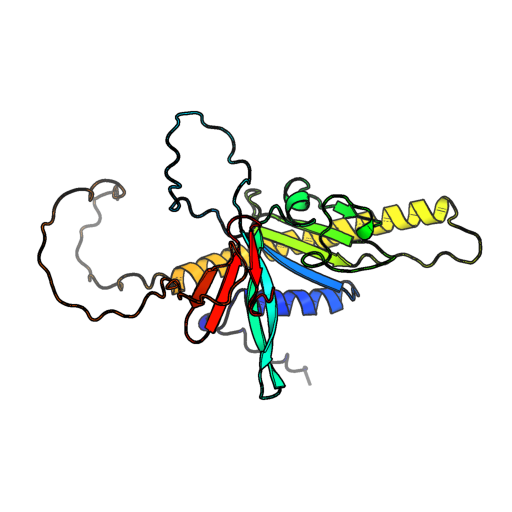SER A 1 79 ? 25.314 17.987 -1.803 1.00 81.06 79 SER A O 1
ATOM 610 N N . SER A 1 80 ? 24.128 17.128 -3.510 1.00 81.00 80 SER A N 1
ATOM 611 C CA . SER A 1 80 ? 23.604 18.383 -4.065 1.00 81.00 80 SER A CA 1
ATOM 612 C C . SER A 1 80 ? 22.257 18.797 -3.466 1.00 81.00 80 SER A C 1
ATOM 614 O O . SER A 1 80 ? 21.740 19.849 -3.834 1.00 81.00 80 SER A O 1
ATOM 616 N N . CYS A 1 81 ? 21.717 18.034 -2.508 1.00 79.06 81 CYS A N 1
ATOM 617 C CA . CYS A 1 81 ? 20.371 18.204 -1.954 1.00 79.06 81 CYS A CA 1
ATOM 618 C C . CYS A 1 81 ? 19.237 17.943 -2.961 1.00 79.06 81 CYS A C 1
ATOM 620 O O . CYS A 1 81 ? 18.092 18.330 -2.706 1.00 79.06 81 CYS A O 1
ATOM 622 N N . ASP A 1 82 ? 19.518 17.247 -4.061 1.00 79.25 82 ASP A N 1
ATOM 623 C CA . ASP A 1 82 ? 18.507 16.791 -5.002 1.00 79.25 82 ASP A CA 1
ATOM 624 C C . ASP A 1 82 ? 17.956 15.429 -4.564 1.00 79.25 82 ASP A C 1
ATOM 626 O O . ASP A 1 82 ? 18.656 14.539 -4.070 1.00 79.25 82 ASP A O 1
ATOM 630 N N . THR A 1 83 ? 16.637 15.273 -4.692 1.00 81.38 83 THR A N 1
ATOM 631 C CA . THR A 1 83 ? 15.956 14.027 -4.323 1.00 81.38 83 THR A CA 1
ATOM 632 C C . THR A 1 83 ? 15.961 13.070 -5.502 1.00 81.38 83 THR A C 1
ATOM 634 O O . THR A 1 83 ? 15.355 13.348 -6.537 1.00 81.38 83 THR A O 1
ATOM 637 N N . THR A 1 84 ? 16.565 11.904 -5.314 1.00 83.19 84 THR A N 1
ATOM 638 C CA . THR A 1 84 ? 16.519 10.810 -6.282 1.00 83.19 84 THR A CA 1
ATOM 639 C C . THR A 1 84 ? 15.558 9.722 -5.811 1.00 83.19 84 THR A C 1
ATOM 641 O O . THR A 1 84 ? 15.358 9.487 -4.613 1.00 83.19 84 THR A O 1
ATOM 644 N N . PHE A 1 85 ? 14.911 9.074 -6.778 1.00 86.50 85 PHE A N 1
ATOM 645 C CA . PHE A 1 85 ? 13.903 8.046 -6.543 1.00 86.50 85 PHE A CA 1
ATOM 646 C C . PHE A 1 85 ? 14.374 6.723 -7.132 1.00 86.50 85 PHE A C 1
ATOM 648 O O . PHE A 1 85 ? 14.855 6.681 -8.262 1.00 86.50 85 PHE A O 1
ATOM 655 N N . PHE A 1 86 ? 14.192 5.639 -6.389 1.00 85.56 86 PHE A N 1
ATOM 656 C CA . PHE A 1 86 ? 14.608 4.301 -6.804 1.00 85.56 86 PHE A CA 1
ATOM 657 C C . PHE A 1 86 ? 13.586 3.253 -6.358 1.00 85.56 86 PHE A C 1
ATOM 659 O O . PHE A 1 86 ? 12.710 3.524 -5.535 1.00 85.56 86 PHE A O 1
ATOM 666 N N . ARG A 1 87 ? 13.673 2.042 -6.914 1.00 89.81 87 ARG A N 1
ATOM 667 C CA . ARG A 1 87 ? 12.858 0.907 -6.461 1.00 89.81 87 ARG A CA 1
ATOM 668 C C . ARG A 1 87 ? 13.506 0.297 -5.225 1.00 89.81 87 ARG A C 1
ATOM 670 O O . ARG A 1 87 ? 14.640 -0.164 -5.291 1.00 89.81 87 ARG A O 1
ATOM 677 N N . GLN A 1 88 ? 12.793 0.301 -4.107 1.00 89.19 88 GLN A N 1
ATOM 678 C CA . GLN A 1 88 ? 13.240 -0.323 -2.869 1.00 89.19 88 GLN A CA 1
ATOM 679 C C . GLN A 1 88 ? 12.506 -1.651 -2.682 1.00 89.19 88 GLN A C 1
ATOM 681 O O . GLN A 1 88 ? 11.292 -1.648 -2.472 1.00 89.19 88 GLN A O 1
ATOM 686 N N . TYR A 1 89 ? 13.237 -2.762 -2.796 1.00 91.06 89 TYR A N 1
ATOM 687 C CA . TYR A 1 89 ? 12.685 -4.117 -2.802 1.00 91.06 89 TYR A CA 1
ATOM 688 C C . TYR A 1 89 ? 12.600 -4.732 -1.403 1.00 91.06 89 TYR A C 1
ATOM 690 O O . TYR A 1 89 ? 13.428 -4.479 -0.530 1.00 91.06 89 TYR A O 1
ATOM 698 N N . TYR A 1 90 ? 11.597 -5.583 -1.219 1.00 90.75 90 TYR A N 1
ATOM 699 C CA . TYR A 1 90 ? 11.306 -6.333 -0.008 1.00 90.75 90 TYR A CA 1
ATOM 700 C C . TYR A 1 90 ? 10.703 -7.689 -0.370 1.00 90.75 90 TYR A C 1
ATOM 702 O O . TYR A 1 90 ? 10.077 -7.852 -1.416 1.00 90.75 90 TYR A O 1
ATOM 710 N N . LYS A 1 91 ? 10.805 -8.661 0.536 1.00 89.44 91 LYS A N 1
ATOM 711 C CA . LYS A 1 91 ? 10.032 -9.902 0.411 1.00 89.44 91 LYS A CA 1
ATOM 712 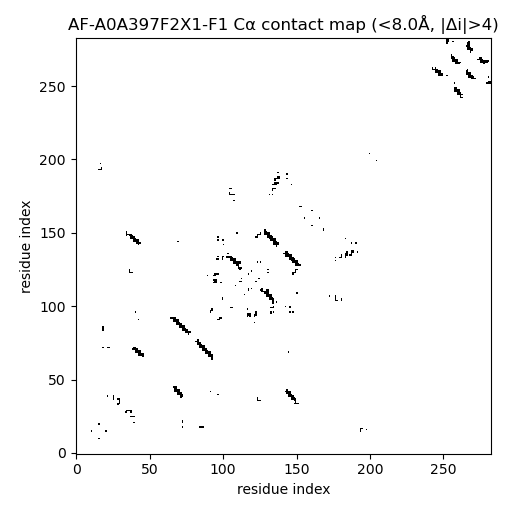C C . LYS A 1 91 ? 8.552 -9.597 0.637 1.00 89.44 91 LYS A C 1
ATOM 714 O O . LYS A 1 91 ? 8.205 -8.925 1.606 1.00 89.44 91 LYS A O 1
ATOM 719 N N . LEU A 1 92 ? 7.673 -10.140 -0.200 1.00 86.88 92 LEU A N 1
ATOM 720 C CA . LEU A 1 92 ? 6.221 -9.989 -0.056 1.00 86.88 92 LEU A CA 1
ATOM 721 C C . LEU A 1 92 ? 5.717 -10.548 1.284 1.00 86.88 92 LEU A C 1
ATOM 723 O O . LEU A 1 92 ? 4.749 -10.049 1.848 1.00 86.88 92 LEU A O 1
ATOM 727 N N . SER A 1 93 ? 6.403 -11.555 1.829 1.00 85.69 93 SER A N 1
ATOM 728 C CA . SER A 1 93 ? 6.126 -12.121 3.153 1.00 85.69 93 SER A CA 1
ATOM 729 C C . SER A 1 93 ? 6.459 -11.184 4.322 1.00 85.69 93 SER A C 1
ATOM 731 O O . SER A 1 93 ? 6.086 -11.488 5.458 1.00 85.69 93 SER A O 1
ATOM 733 N N . SER A 1 94 ? 7.188 -10.092 4.073 1.00 83.81 94 SER A N 1
ATOM 734 C CA . SER A 1 94 ? 7.656 -9.160 5.096 1.00 83.81 94 SER A CA 1
ATOM 735 C C . SER A 1 94 ? 6.680 -7.997 5.261 1.00 83.81 94 SER A C 1
ATOM 737 O O . SER A 1 94 ? 6.529 -7.165 4.368 1.00 83.81 94 SER A O 1
ATOM 739 N N . GLY A 1 95 ? 6.050 -7.915 6.432 1.00 89.19 95 GLY A N 1
ATOM 740 C CA . GLY A 1 95 ? 5.104 -6.852 6.763 1.00 89.19 95 GLY A CA 1
ATOM 741 C C . GLY A 1 95 ? 3.647 -7.217 6.479 1.00 89.19 95 GLY A C 1
ATOM 742 O O . GLY A 1 95 ? 3.279 -8.371 6.237 1.00 89.19 95 GLY A O 1
ATOM 743 N N . LEU A 1 96 ? 2.794 -6.199 6.496 1.00 91.31 96 LEU A N 1
ATOM 744 C CA . LEU A 1 96 ? 1.350 -6.352 6.344 1.00 91.31 96 LEU A CA 1
ATOM 745 C C . LEU A 1 96 ? 0.906 -6.508 4.879 1.00 91.31 96 LEU A C 1
ATOM 747 O O . LEU A 1 96 ? -0.201 -6.982 4.619 1.00 91.31 96 LEU A O 1
ATOM 751 N N . CYS A 1 97 ? 1.757 -6.159 3.910 1.00 91.00 97 CYS A N 1
ATOM 752 C CA . CYS A 1 97 ? 1.451 -6.300 2.481 1.00 91.00 97 CYS A CA 1
ATOM 753 C C . CYS A 1 97 ? 1.176 -7.753 2.070 1.00 91.00 97 CYS A C 1
ATOM 755 O O . CYS A 1 97 ? 0.212 -8.015 1.351 1.00 91.00 97 CYS A O 1
ATOM 757 N N . GLY A 1 98 ? 1.954 -8.706 2.590 1.00 86.56 98 GLY A N 1
ATOM 758 C CA . GLY A 1 98 ? 1.747 -10.134 2.339 1.00 86.56 98 GLY A CA 1
ATOM 759 C C . GLY A 1 98 ? 0.449 -10.692 2.918 1.00 86.56 98 GLY A C 1
ATOM 760 O O . GLY A 1 98 ? 0.011 -11.761 2.507 1.00 86.56 98 GLY A O 1
ATOM 761 N N . LEU A 1 99 ? -0.193 -9.986 3.854 1.00 88.81 99 LEU A N 1
ATOM 762 C CA . LEU A 1 99 ? -1.522 -10.353 4.336 1.00 88.81 99 LEU A CA 1
ATOM 763 C C . LEU A 1 99 ? -2.606 -9.887 3.356 1.00 88.81 99 LEU A C 1
ATOM 765 O O . LEU A 1 99 ? -3.534 -10.634 3.066 1.00 88.81 99 LEU A O 1
ATOM 769 N N . ALA A 1 100 ? -2.469 -8.678 2.805 1.00 88.56 100 ALA A N 1
ATOM 770 C CA . ALA A 1 100 ? -3.485 -8.017 1.981 1.00 88.56 100 ALA A CA 1
ATOM 771 C C . ALA A 1 100 ? -3.944 -8.835 0.769 1.00 88.56 100 ALA A C 1
ATOM 773 O O . ALA A 1 100 ? -5.118 -8.803 0.410 1.00 88.56 100 ALA A O 1
ATOM 774 N N . ILE A 1 101 ? -3.032 -9.593 0.159 1.00 85.12 101 ILE A N 1
ATOM 775 C CA . ILE A 1 101 ? -3.307 -10.435 -1.014 1.00 85.12 101 ILE A CA 1
ATOM 776 C C . ILE A 1 101 ? -4.366 -11.518 -0.753 1.00 85.12 101 ILE A C 1
ATOM 778 O O . ILE A 1 101 ? -5.057 -11.923 -1.682 1.00 85.12 101 ILE A O 1
ATOM 782 N N . TYR A 1 102 ? -4.553 -11.945 0.501 1.00 86.31 102 TYR A N 1
ATOM 783 C CA . TYR A 1 102 ? -5.584 -12.916 0.885 1.00 86.31 102 TYR A CA 1
ATOM 784 C C . TYR A 1 102 ? -6.941 -12.259 1.190 1.00 86.31 102 TYR A C 1
ATOM 786 O O . TYR A 1 102 ? -7.917 -12.945 1.490 1.00 86.31 102 TYR A O 1
ATOM 794 N N . HIS A 1 103 ? -7.023 -10.929 1.100 1.00 90.00 103 HIS A N 1
ATOM 795 C CA . HIS A 1 103 ? -8.211 -10.145 1.413 1.00 90.00 103 HIS A CA 1
ATOM 796 C C . HIS A 1 103 ? -8.569 -9.240 0.227 1.00 90.00 103 HIS A C 1
ATOM 798 O O . HIS A 1 103 ? -8.202 -8.066 0.215 1.00 90.00 103 HIS A O 1
ATOM 804 N N . PRO A 1 104 ? -9.334 -9.730 -0.766 1.00 87.88 104 PRO A N 1
ATOM 805 C CA . PRO A 1 104 ? -9.594 -8.999 -2.013 1.00 87.88 104 PRO A CA 1
ATOM 806 C C . PRO A 1 104 ? -10.362 -7.683 -1.826 1.00 87.88 104 PRO A C 1
ATOM 808 O O . PRO A 1 104 ? -10.336 -6.823 -2.699 1.00 87.88 104 PRO A O 1
ATOM 811 N N . LYS A 1 105 ? -11.043 -7.507 -0.688 1.00 87.94 105 LYS A N 1
ATOM 812 C CA . LYS A 1 105 ? -11.727 -6.256 -0.312 1.00 87.94 105 LYS A CA 1
ATOM 813 C C . LYS A 1 105 ? -10.865 -5.334 0.561 1.00 87.94 105 LYS A C 1
ATOM 815 O O . LYS A 1 105 ? -11.337 -4.285 0.984 1.00 87.94 105 LYS A O 1
ATOM 820 N N . GLY A 1 106 ? -9.628 -5.732 0.839 1.00 93.62 106 GLY A N 1
ATOM 821 C CA . GLY A 1 106 ? -8.746 -5.096 1.802 1.00 93.62 106 GLY A CA 1
ATOM 822 C C . GLY A 1 106 ? -9.079 -5.415 3.259 1.00 93.62 106 GLY A C 1
ATOM 823 O O . GLY A 1 106 ? -10.000 -6.171 3.577 1.00 93.62 106 GLY A O 1
ATOM 824 N N . LEU A 1 107 ? -8.285 -4.824 4.144 1.00 94.50 107 LEU A N 1
ATOM 825 C CA . LEU A 1 107 ? -8.318 -4.983 5.589 1.00 94.50 107 LEU A CA 1
ATOM 826 C C . LEU A 1 107 ? -8.224 -3.629 6.282 1.00 94.50 107 LEU A C 1
ATOM 828 O O . LEU A 1 107 ? -7.455 -2.758 5.871 1.00 94.50 107 LEU A O 1
ATOM 832 N N . THR A 1 108 ? -8.926 -3.507 7.403 1.00 94.62 108 THR A N 1
ATOM 833 C CA . THR A 1 108 ? -8.684 -2.452 8.387 1.00 94.62 108 THR A CA 1
ATOM 834 C C . THR A 1 108 ? -7.874 -3.043 9.531 1.00 94.62 108 THR A C 1
ATOM 836 O O . THR A 1 108 ? -8.284 -4.035 10.129 1.00 94.62 108 THR A O 1
ATOM 839 N N . ILE A 1 109 ? -6.741 -2.425 9.850 1.00 92.81 109 ILE A N 1
ATOM 840 C CA . ILE A 1 109 ? -5.878 -2.780 10.978 1.00 92.81 109 ILE A CA 1
ATOM 841 C C . ILE A 1 109 ? -5.928 -1.617 11.973 1.00 92.81 109 ILE A C 1
ATOM 843 O O . ILE A 1 109 ? -5.244 -0.613 11.768 1.00 92.81 109 ILE A O 1
ATOM 847 N N . PRO A 1 110 ? -6.765 -1.698 13.025 1.00 89.62 110 PRO A N 1
ATOM 848 C CA . PRO A 1 110 ? -6.967 -0.589 13.957 1.00 89.62 110 PRO A CA 1
ATOM 849 C C . PRO A 1 110 ? -5.705 -0.212 14.734 1.00 89.62 110 PRO A C 1
ATOM 851 O O . PRO A 1 110 ? -5.481 0.970 14.983 1.00 89.62 110 PRO A O 1
ATOM 854 N N . ASP A 1 111 ? -4.885 -1.207 15.074 1.00 89.25 111 ASP A N 1
ATOM 855 C CA . ASP A 1 111 ? -3.616 -1.032 15.772 1.00 89.25 111 ASP A CA 1
ATOM 856 C C . ASP A 1 111 ? -2.513 -1.866 15.091 1.00 89.25 111 ASP A C 1
ATOM 858 O O . ASP A 1 111 ? -2.428 -3.077 15.294 1.00 89.25 111 ASP A O 1
ATOM 862 N N . PRO A 1 112 ? -1.691 -1.251 14.222 1.00 90.31 112 PRO A N 1
ATOM 863 C CA . PRO A 1 112 ? -0.650 -1.954 13.489 1.00 90.31 112 PRO A CA 1
ATOM 864 C C . PRO A 1 112 ? 0.483 -2.397 14.410 1.00 90.31 112 PRO A C 1
ATOM 866 O O . PRO A 1 112 ? 1.054 -3.454 14.185 1.00 90.31 112 PRO A O 1
ATOM 869 N N . LEU A 1 113 ? 0.788 -1.633 15.466 1.00 88.94 113 LEU A N 1
ATOM 870 C CA . LEU A 1 113 ? 1.946 -1.887 16.329 1.00 88.94 113 LEU A CA 1
ATOM 871 C C . LEU A 1 113 ? 1.807 -3.183 17.135 1.00 88.94 113 LEU A C 1
ATOM 873 O O . LEU A 1 113 ? 2.811 -3.784 17.505 1.00 88.94 113 LEU A O 1
ATOM 877 N N . THR A 1 114 ? 0.575 -3.622 17.390 1.00 89.25 114 THR A N 1
ATOM 878 C CA . THR A 1 114 ? 0.282 -4.886 18.079 1.00 89.25 114 THR A CA 1
ATOM 879 C C . THR A 1 114 ? 0.057 -6.054 17.120 1.00 89.25 114 THR A C 1
ATOM 881 O O . THR A 1 114 ? -0.085 -7.197 17.555 1.00 89.25 114 THR A O 1
ATOM 884 N N . HIS A 1 115 ? 0.046 -5.809 15.808 1.00 89.44 115 HIS A N 1
ATOM 885 C CA . HIS A 1 115 ? -0.202 -6.844 14.817 1.00 89.44 115 HIS A CA 1
ATOM 886 C C . HIS A 1 115 ? 1.059 -7.692 14.571 1.00 89.44 115 HIS A C 1
ATOM 888 O O . HIS A 1 115 ? 2.099 -7.172 14.185 1.00 89.44 115 HIS A O 1
ATOM 894 N N . ALA A 1 116 ? 0.962 -9.021 14.693 1.00 89.69 116 ALA A N 1
ATOM 895 C CA . ALA A 1 116 ? 2.119 -9.934 14.629 1.00 89.69 116 ALA A CA 1
ATOM 896 C C . ALA A 1 116 ? 2.927 -9.880 13.315 1.00 89.69 116 ALA A C 1
ATOM 898 O O . ALA A 1 116 ? 4.102 -10.232 13.285 1.00 89.69 116 ALA A O 1
ATOM 899 N N . LYS A 1 117 ? 2.286 -9.477 12.212 1.00 89.94 117 LYS A N 1
ATOM 900 C CA . LYS A 1 117 ? 2.927 -9.314 10.895 1.00 89.94 117 LYS A CA 1
ATOM 901 C C . LYS A 1 117 ? 3.473 -7.909 10.635 1.00 89.94 117 LYS A C 1
ATOM 903 O O . LYS A 1 117 ? 4.075 -7.713 9.588 1.00 89.94 117 LYS A O 1
ATOM 908 N N . TYR A 1 118 ? 3.238 -6.945 11.524 1.00 92.19 118 TYR A N 1
ATOM 909 C CA . TYR A 1 118 ? 3.708 -5.579 11.325 1.00 92.19 118 TYR A CA 1
ATOM 910 C C . TYR A 1 118 ? 5.231 -5.505 11.384 1.00 92.19 118 TYR A C 1
ATOM 912 O O . TYR A 1 118 ? 5.870 -6.064 12.272 1.00 92.19 118 TYR A O 1
ATOM 920 N N . ASN A 1 119 ? 5.802 -4.776 10.436 1.00 91.75 119 ASN A N 1
ATOM 921 C CA . ASN A 1 119 ? 7.218 -4.501 10.338 1.00 91.75 119 ASN A CA 1
ATOM 922 C C . ASN A 1 119 ? 7.420 -2.985 10.256 1.00 91.75 119 ASN A C 1
ATOM 924 O O . ASN A 1 119 ? 7.170 -2.379 9.219 1.00 91.75 119 ASN A O 1
ATOM 928 N N . GLY A 1 120 ? 7.925 -2.377 11.332 1.00 89.12 120 GLY A N 1
ATOM 929 C CA . GLY A 1 120 ? 8.099 -0.922 11.425 1.00 89.12 120 GLY A CA 1
ATOM 930 C C . GLY A 1 120 ? 9.098 -0.304 10.441 1.00 89.12 120 GLY A C 1
ATOM 931 O O . GLY A 1 120 ? 9.125 0.917 10.318 1.00 89.12 120 GLY A O 1
ATOM 932 N N . VAL A 1 121 ? 9.898 -1.115 9.742 1.00 88.44 121 VAL A N 1
ATOM 933 C CA . VAL A 1 121 ? 10.810 -0.656 8.680 1.00 88.44 121 VAL A CA 1
ATOM 934 C C . VAL A 1 121 ? 10.088 -0.569 7.333 1.00 88.44 121 VAL A C 1
ATOM 936 O O . VAL A 1 121 ? 10.367 0.314 6.523 1.00 88.44 121 VAL A O 1
ATOM 939 N N . ILE A 1 122 ? 9.158 -1.491 7.078 1.00 90.81 122 ILE A N 1
ATOM 940 C CA . ILE A 1 122 ? 8.517 -1.661 5.768 1.00 90.81 122 ILE A CA 1
ATOM 941 C C . ILE A 1 122 ? 7.138 -1.010 5.753 1.00 90.81 122 ILE A C 1
ATOM 943 O O . ILE A 1 122 ? 6.808 -0.280 4.814 1.00 90.81 122 ILE A O 1
ATOM 947 N N . ASP A 1 123 ? 6.335 -1.280 6.774 1.00 93.62 123 ASP A N 1
ATOM 948 C CA . ASP A 1 123 ? 4.949 -0.857 6.846 1.00 93.62 123 ASP A CA 1
ATOM 949 C C . ASP A 1 123 ? 4.829 0.631 7.174 1.00 93.62 123 ASP A C 1
ATOM 951 O O . ASP A 1 123 ? 5.626 1.230 7.900 1.00 93.62 123 ASP A O 1
ATOM 955 N N . LEU A 1 124 ? 3.782 1.238 6.627 1.00 92.94 124 LEU A N 1
ATOM 956 C CA . LEU A 1 124 ? 3.440 2.627 6.853 1.00 92.94 124 LEU A CA 1
ATOM 957 C C . LEU A 1 124 ? 3.156 2.871 8.339 1.00 92.94 124 LEU A C 1
ATOM 959 O O . LEU A 1 124 ? 2.221 2.321 8.919 1.00 92.94 124 LEU A O 1
ATOM 963 N N . THR A 1 125 ? 3.929 3.755 8.960 1.00 90.06 125 THR A N 1
ATOM 964 C CA . THR A 1 125 ? 3.730 4.113 10.365 1.00 90.06 125 THR A CA 1
ATOM 965 C C . THR A 1 125 ? 2.564 5.095 10.505 1.00 90.06 125 THR A C 1
ATOM 967 O O . THR A 1 125 ? 2.599 6.201 9.958 1.00 90.06 125 THR A O 1
ATOM 970 N N . ASN A 1 126 ? 1.537 4.719 11.270 1.00 89.06 126 ASN A N 1
ATOM 971 C CA . ASN A 1 126 ? 0.404 5.589 11.604 1.00 89.06 126 ASN A CA 1
ATOM 972 C C . ASN A 1 126 ? -0.081 5.343 13.042 1.00 89.06 126 ASN A C 1
ATOM 974 O O . ASN A 1 126 ? -1.175 4.821 13.288 1.00 89.06 126 ASN A O 1
ATOM 978 N N . ALA A 1 127 ? 0.798 5.657 13.995 1.00 79.62 127 ALA A N 1
ATOM 979 C CA . ALA A 1 127 ? 0.584 5.395 15.413 1.00 79.62 127 ALA A CA 1
ATOM 980 C C . ALA A 1 127 ? -0.731 6.016 15.917 1.00 79.62 127 ALA A C 1
ATOM 982 O O . ALA A 1 127 ? -1.053 7.160 15.605 1.00 79.62 127 ALA A O 1
ATOM 983 N N . GLY A 1 128 ? -1.491 5.243 16.695 1.00 75.75 128 GLY A N 1
ATOM 984 C CA . GLY A 1 128 ? -2.726 5.700 17.338 1.00 75.75 128 GLY A CA 1
ATOM 985 C C . GLY A 1 128 ? -3.967 5.781 16.442 1.00 75.75 128 GLY A C 1
ATOM 986 O O . GLY A 1 128 ? -5.051 6.037 16.963 1.00 75.75 128 GLY A O 1
ATOM 987 N N . HIS A 1 129 ? -3.852 5.545 15.128 1.00 83.81 129 HIS A N 1
ATOM 988 C CA . HIS A 1 129 ? -4.994 5.679 14.215 1.00 83.81 129 HIS A CA 1
ATOM 989 C C . HIS A 1 129 ? -5.291 4.446 13.345 1.00 83.81 129 HIS A C 1
ATOM 991 O O . HIS A 1 129 ? -6.450 4.234 12.974 1.00 83.81 129 HIS A O 1
ATOM 997 N N . GLY A 1 130 ? -4.302 3.596 13.066 1.00 91.62 130 GLY A N 1
ATOM 998 C CA . GLY A 1 130 ? -4.496 2.370 12.285 1.00 91.62 130 GLY A CA 1
ATOM 999 C C . GLY A 1 130 ? -4.177 2.507 10.801 1.00 91.62 130 GLY A C 1
ATOM 1000 O O . GLY A 1 130 ? -3.755 3.564 10.332 1.00 91.62 130 GLY A O 1
ATOM 1001 N N . LEU A 1 131 ? -4.394 1.438 10.041 1.00 94.94 131 LEU A N 1
ATOM 1002 C CA . LEU A 1 131 ? -4.141 1.372 8.602 1.00 94.94 131 LEU A CA 1
ATOM 1003 C C . LEU A 1 131 ? -5.315 0.736 7.861 1.00 94.94 131 LEU A C 1
ATOM 1005 O O . LEU A 1 131 ? -5.948 -0.193 8.360 1.00 94.94 131 LEU A O 1
ATOM 1009 N N . TYR A 1 132 ? -5.551 1.201 6.640 1.00 95.88 132 TYR A N 1
ATOM 1010 C CA . TYR A 1 132 ? -6.258 0.442 5.616 1.00 95.88 132 TYR A CA 1
ATOM 1011 C C . TYR A 1 132 ? -5.228 -0.185 4.688 1.00 95.88 132 TYR A C 1
ATOM 1013 O O . TYR A 1 132 ? -4.294 0.493 4.251 1.00 95.88 132 TYR A O 1
ATOM 1021 N N . ILE A 1 133 ? -5.400 -1.464 4.378 1.00 96.62 133 ILE A N 1
ATOM 1022 C CA . ILE A 1 133 ? -4.506 -2.195 3.486 1.00 96.62 133 ILE A CA 1
ATOM 1023 C C . ILE A 1 133 ? -5.335 -2.861 2.407 1.00 96.62 133 ILE A C 1
ATOM 1025 O O . ILE A 1 133 ? -6.199 -3.679 2.706 1.00 96.62 133 ILE A O 1
ATOM 1029 N N . VAL A 1 134 ? -5.094 -2.495 1.153 1.00 97.19 134 VAL A N 1
ATOM 1030 C CA . VAL A 1 134 ? -5.937 -2.898 0.027 1.00 97.19 134 VAL A CA 1
ATOM 1031 C C . VAL A 1 134 ? -5.064 -3.473 -1.082 1.00 97.19 134 VAL A C 1
ATOM 1033 O O . VAL A 1 134 ? -4.157 -2.777 -1.543 1.00 97.19 134 VAL A O 1
ATOM 1036 N N . PRO A 1 135 ? -5.291 -4.722 -1.523 1.00 96.12 135 PRO A N 1
ATOM 1037 C CA . PRO A 1 135 ? -4.551 -5.267 -2.647 1.00 96.12 135 PRO A CA 1
ATOM 1038 C C . PRO A 1 135 ? -4.988 -4.591 -3.950 1.00 96.12 135 PRO A C 1
ATOM 1040 O O . PRO A 1 135 ? -6.164 -4.300 -4.166 1.00 96.12 135 PRO A O 1
ATOM 1043 N N . ILE A 1 136 ? -4.030 -4.385 -4.842 1.00 96.06 136 ILE A N 1
ATOM 1044 C CA . ILE A 1 136 ? -4.283 -4.034 -6.234 1.00 96.06 136 ILE A CA 1
ATOM 1045 C C . ILE A 1 136 ? -4.333 -5.353 -6.990 1.00 96.06 136 ILE A C 1
ATOM 1047 O O . ILE A 1 136 ? -3.309 -6.015 -7.158 1.00 96.06 136 ILE A O 1
ATOM 1051 N N . LEU A 1 137 ? -5.528 -5.761 -7.397 1.00 92.25 137 LEU A N 1
ATOM 1052 C CA . LEU A 1 137 ? -5.743 -6.996 -8.140 1.00 92.25 137 LEU A CA 1
ATOM 1053 C C . LEU A 1 137 ? -6.007 -6.660 -9.605 1.00 92.25 137 LEU A C 1
ATOM 1055 O O . LEU A 1 137 ? -6.807 -5.776 -9.902 1.00 92.25 137 LEU A O 1
ATOM 1059 N N . SER A 1 138 ? -5.358 -7.389 -10.508 1.00 89.19 138 SER A N 1
ATOM 1060 C CA . SER A 1 138 ? -5.712 -7.403 -11.930 1.00 89.19 138 SER A CA 1
ATOM 1061 C C . SER A 1 138 ? -7.166 -7.831 -12.141 1.00 89.19 138 SER A C 1
ATOM 1063 O O . SER A 1 138 ? -7.795 -8.426 -11.260 1.00 89.19 138 SER A O 1
ATOM 1065 N N . LEU A 1 139 ? -7.671 -7.629 -13.360 1.00 84.25 139 LEU A N 1
ATOM 1066 C CA . LEU A 1 139 ? -8.993 -8.121 -13.770 1.00 84.25 139 LEU A CA 1
ATOM 1067 C C . LEU A 1 139 ? -9.146 -9.644 -13.609 1.00 84.25 139 LEU A C 1
ATOM 1069 O O . LEU A 1 139 ? -10.257 -10.132 -13.420 1.00 84.25 139 LEU A O 1
ATOM 1073 N N . TRP A 1 140 ? -8.037 -10.389 -13.628 1.00 85.62 140 TRP A N 1
ATOM 1074 C CA . TRP A 1 140 ? -8.006 -11.843 -13.439 1.00 85.62 140 TRP A CA 1
ATOM 1075 C C . TRP A 1 140 ? -7.750 -12.272 -11.988 1.00 85.62 140 TRP A C 1
ATOM 1077 O O . TRP A 1 140 ? -7.533 -13.450 -11.719 1.00 85.62 140 TRP A O 1
ATOM 1087 N N . GLY A 1 141 ? -7.733 -11.335 -11.037 1.00 84.25 141 GLY A N 1
ATOM 1088 C CA . GLY A 1 141 ? -7.513 -11.623 -9.618 1.00 84.25 141 GLY A CA 1
ATOM 1089 C C . GLY A 1 141 ? -6.050 -11.850 -9.222 1.00 84.25 141 GLY A C 1
ATOM 1090 O O . GLY A 1 141 ? -5.771 -12.060 -8.044 1.00 84.25 141 GLY A O 1
ATOM 1091 N N . LYS A 1 142 ? -5.096 -11.759 -10.160 1.00 88.50 142 LYS A N 1
ATOM 1092 C CA . LYS A 1 142 ? -3.656 -11.776 -9.848 1.00 88.50 142 LYS A CA 1
ATOM 1093 C C . LYS A 1 142 ? -3.267 -10.492 -9.100 1.00 88.50 142 LYS A C 1
ATOM 1095 O O . LYS A 1 142 ? -3.611 -9.414 -9.594 1.00 88.50 142 LYS A O 1
ATOM 1100 N N . PRO A 1 143 ? -2.544 -10.569 -7.969 1.00 90.75 143 PRO A N 1
ATOM 1101 C CA . PRO A 1 143 ? -2.077 -9.389 -7.255 1.00 90.75 143 PRO A CA 1
ATOM 1102 C C . PRO A 1 143 ? -0.958 -8.683 -8.028 1.00 90.75 143 PRO A C 1
ATOM 1104 O O . PRO A 1 143 ? 0.013 -9.308 -8.446 1.00 90.75 143 PRO A O 1
ATOM 1107 N N . LEU A 1 144 ? -1.117 -7.375 -8.214 1.00 92.31 144 LEU A N 1
ATOM 1108 C CA . LEU A 1 144 ? -0.169 -6.476 -8.882 1.00 92.31 144 LEU A CA 1
ATOM 1109 C C . LEU A 1 144 ? 0.553 -5.563 -7.884 1.00 92.31 144 LEU A C 1
ATOM 1111 O O . LEU A 1 144 ? 1.605 -5.006 -8.183 1.00 92.31 144 LEU A O 1
ATOM 1115 N N . GLY A 1 145 ? -0.018 -5.379 -6.696 1.00 94.25 145 GLY A N 1
ATOM 1116 C CA . GLY A 1 145 ? 0.498 -4.450 -5.704 1.00 94.25 145 GLY A CA 1
ATOM 1117 C C . GLY A 1 145 ? -0.367 -4.375 -4.456 1.00 94.25 145 GLY A C 1
ATOM 1118 O O . GLY A 1 145 ? -1.361 -5.091 -4.323 1.00 94.25 145 GLY A O 1
ATOM 1119 N N . VAL A 1 146 ? 0.005 -3.489 -3.536 1.00 96.44 146 VAL A N 1
ATOM 1120 C CA . VAL A 1 146 ? -0.724 -3.227 -2.291 1.00 96.44 146 VAL A CA 1
ATOM 1121 C C . VAL A 1 146 ? -0.701 -1.733 -1.983 1.00 96.44 146 VAL A C 1
ATOM 1123 O O . VAL A 1 146 ? 0.342 -1.087 -2.053 1.00 96.44 146 VAL A O 1
ATOM 1126 N N . LEU A 1 147 ? -1.852 -1.189 -1.601 1.00 97.12 147 LEU A N 1
ATOM 1127 C CA . LEU A 1 147 ? -1.996 0.151 -1.047 1.00 97.12 147 LEU A CA 1
ATOM 1128 C C . LEU A 1 147 ? -2.028 0.069 0.477 1.00 97.12 147 LEU A C 1
ATOM 1130 O O . LEU A 1 147 ? -2.865 -0.635 1.040 1.00 97.12 147 LEU A O 1
ATOM 1134 N N . GLN A 1 148 ? -1.163 0.828 1.140 1.00 96.31 148 GLN A N 1
ATOM 1135 C CA . GLN A 1 148 ? -1.258 1.121 2.564 1.00 96.31 148 GLN A CA 1
ATOM 1136 C C . GLN A 1 148 ? -1.667 2.578 2.746 1.00 96.31 148 GLN A C 1
ATOM 1138 O O . GLN A 1 148 ? -1.023 3.492 2.232 1.00 96.31 148 GLN A O 1
ATOM 1143 N N . VAL A 1 149 ? -2.745 2.797 3.490 1.00 95.50 149 VAL A N 1
ATOM 1144 C CA . VAL A 1 149 ? -3.326 4.121 3.703 1.00 95.50 149 VAL A CA 1
ATOM 1145 C C . VAL A 1 149 ? -3.521 4.348 5.195 1.00 95.50 149 VAL A C 1
ATOM 1147 O O . VAL A 1 149 ? -4.090 3.508 5.890 1.00 95.50 149 VAL A O 1
ATOM 1150 N N . GLY A 1 150 ? -3.064 5.493 5.699 1.00 93.94 150 GLY A N 1
ATOM 1151 C CA . GLY A 1 150 ? -3.285 5.890 7.084 1.00 93.94 150 GLY A CA 1
ATOM 1152 C C . GLY A 1 150 ? -4.773 6.009 7.388 1.00 93.94 150 GLY A C 1
ATOM 1153 O O . GLY A 1 150 ? -5.491 6.765 6.730 1.00 93.94 150 GLY A O 1
ATOM 1154 N N . ARG A 1 151 ? -5.243 5.279 8.399 1.00 91.12 151 ARG A N 1
ATOM 1155 C CA . ARG A 1 151 ? -6.594 5.456 8.927 1.00 91.12 151 ARG A CA 1
ATOM 1156 C C . ARG A 1 151 ? -6.679 6.765 9.703 1.00 91.12 151 ARG A C 1
ATOM 1158 O O . ARG A 1 151 ? -5.714 7.211 10.319 1.00 91.12 151 ARG A O 1
ATOM 1165 N N . THR A 1 152 ? -7.857 7.371 9.683 1.00 85.38 152 THR A N 1
ATOM 1166 C CA . THR A 1 152 ? -8.189 8.529 10.511 1.00 85.38 152 THR A CA 1
ATOM 1167 C C . THR A 1 152 ? -9.258 8.097 11.497 1.00 85.38 152 THR A C 1
ATOM 1169 O O . THR A 1 152 ? -10.286 7.544 11.102 1.00 85.38 152 THR A O 1
ATOM 1172 N N . VAL A 1 153 ? -9.010 8.341 12.778 1.00 78.62 153 VAL A N 1
ATOM 1173 C CA . VAL A 1 153 ? -9.959 8.022 13.847 1.00 78.62 153 VAL A CA 1
ATOM 1174 C C . VAL A 1 153 ? -10.590 9.317 14.314 1.00 78.62 153 VAL A C 1
ATOM 1176 O O . VAL A 1 153 ? -9.890 10.312 14.512 1.00 78.62 153 VAL A O 1
ATOM 1179 N N . VAL A 1 154 ? -11.909 9.314 14.487 1.00 68.19 154 VAL A N 1
ATOM 1180 C CA . VAL A 1 154 ? -12.594 10.449 15.105 1.00 68.19 154 VAL A CA 1
ATOM 1181 C C . VAL A 1 154 ? -12.109 10.560 16.559 1.00 68.19 154 VAL A C 1
ATOM 1183 O O . VAL A 1 154 ? -12.201 9.570 17.288 1.00 68.19 154 VAL A O 1
ATOM 1186 N N . PRO A 1 155 ? -11.581 11.718 17.006 1.00 60.72 155 PRO A N 1
ATOM 1187 C CA . PRO A 1 155 ? -11.102 11.872 18.373 1.00 60.72 155 PRO A CA 1
ATOM 1188 C C . PRO A 1 155 ? -12.201 11.511 19.372 1.00 60.72 155 PRO A C 1
ATOM 1190 O O . PRO A 1 155 ? -13.322 12.021 19.278 1.00 60.72 155 PRO A O 1
ATOM 1193 N N . LEU A 1 156 ? -11.884 10.652 20.343 1.00 56.75 156 LEU A N 1
ATOM 1194 C CA . LEU A 1 156 ? -12.781 10.415 21.467 1.00 56.75 156 LEU A CA 1
ATOM 1195 C C . LEU A 1 156 ? -12.969 11.737 22.217 1.00 56.75 156 LEU A C 1
ATOM 1197 O O . LEU A 1 156 ? -12.015 12.300 22.758 1.00 56.75 156 LEU A O 1
ATOM 1201 N N . ALA A 1 157 ? -14.207 12.222 22.282 1.00 56.78 157 ALA A N 1
ATOM 1202 C CA . ALA A 1 157 ? -14.554 13.268 23.232 1.00 56.78 157 ALA A CA 1
ATOM 1203 C C . ALA A 1 157 ? -14.286 12.764 24.665 1.00 56.78 157 ALA A C 1
ATOM 1205 O O . ALA A 1 157 ? -14.381 11.562 24.933 1.00 56.78 157 ALA A O 1
ATOM 1206 N N . LYS A 1 158 ? -13.953 13.673 25.595 1.00 51.69 158 LYS A N 1
ATOM 1207 C CA . LYS A 1 158 ? -13.750 13.346 27.020 1.00 51.69 158 LYS A CA 1
ATOM 1208 C C . LYS A 1 158 ? -14.950 12.531 27.534 1.00 51.69 158 LYS A C 1
ATOM 1210 O O . LYS A 1 158 ? -16.044 13.076 27.651 1.00 51.69 158 LYS A O 1
ATOM 1215 N N . GLY A 1 159 ? -14.750 11.238 27.803 1.00 59.44 159 GLY A N 1
ATOM 1216 C CA . GLY A 1 159 ? -15.824 10.326 28.225 1.00 59.44 159 GLY A CA 1
ATOM 1217 C C . GLY A 1 159 ? -15.692 8.859 27.796 1.00 59.44 159 GLY A C 1
ATOM 1218 O O . GLY A 1 159 ? -16.534 8.057 28.187 1.00 59.44 159 GLY A O 1
ATOM 1219 N N . GLY A 1 160 ? -14.656 8.488 27.035 1.00 58.28 160 GLY A N 1
ATOM 1220 C CA . GLY A 1 160 ? -14.491 7.115 26.539 1.00 58.28 160 GLY A CA 1
ATOM 1221 C C . GLY A 1 160 ? -15.343 6.833 25.291 1.00 58.28 160 GLY A C 1
ATOM 1222 O O . GLY A 1 160 ? -16.199 7.645 24.925 1.00 58.28 160 GLY A O 1
ATOM 1223 N N . PRO A 1 161 ? -15.100 5.718 24.582 1.00 60.22 161 PRO A N 1
ATOM 1224 C CA . PRO A 1 161 ? -15.823 5.421 23.357 1.00 60.22 161 PRO A CA 1
ATOM 1225 C C . PRO A 1 161 ? -17.240 4.965 23.712 1.00 60.22 161 PRO A C 1
ATOM 1227 O O . PRO A 1 161 ? -17.442 3.901 24.292 1.00 60.22 161 PRO A O 1
ATOM 1230 N N . LYS A 1 162 ? -18.239 5.779 23.366 1.00 71.31 162 LYS A N 1
ATOM 1231 C CA . LYS A 1 162 ? -19.640 5.341 23.385 1.00 71.31 162 LYS A CA 1
ATOM 1232 C C . LYS A 1 162 ? -19.841 4.294 22.285 1.00 71.31 162 LYS A C 1
ATOM 1234 O O . LYS A 1 162 ? -19.240 4.423 21.221 1.00 71.31 162 LYS A O 1
ATOM 1239 N N . VAL A 1 163 ? -20.704 3.301 22.509 1.00 76.62 163 VAL A N 1
ATOM 1240 C CA . VAL A 1 163 ? -21.030 2.250 21.516 1.00 76.62 163 VAL A CA 1
ATOM 1241 C C . VAL A 1 163 ? -21.381 2.858 20.150 1.00 76.62 163 VAL A C 1
ATOM 1243 O O . VAL A 1 163 ? -20.824 2.463 19.133 1.00 76.62 163 VAL A O 1
ATOM 1246 N N . GLU A 1 164 ? -22.176 3.927 20.145 1.00 77.44 164 GLU A N 1
ATOM 1247 C CA . GLU A 1 164 ? -22.544 4.690 18.943 1.00 77.44 164 GLU A CA 1
ATOM 1248 C C . GLU A 1 164 ? -21.329 5.255 18.171 1.00 77.44 164 GLU A C 1
ATOM 1250 O O . GLU A 1 164 ? -21.319 5.302 16.942 1.00 77.44 164 GLU A O 1
ATOM 1255 N N . MET A 1 165 ? -20.261 5.665 18.869 1.00 75.94 165 MET A N 1
ATOM 1256 C CA . MET A 1 165 ? -19.033 6.151 18.225 1.00 75.94 165 MET A CA 1
ATOM 1257 C C . MET A 1 165 ? -18.246 5.015 17.567 1.00 75.94 165 MET A C 1
ATOM 1259 O O . MET A 1 165 ? -17.676 5.220 16.496 1.00 75.94 165 MET A O 1
ATOM 1263 N N . LEU A 1 166 ? -18.224 3.831 18.186 1.00 80.00 166 LEU A N 1
ATOM 1264 C CA . LEU A 1 166 ? -17.597 2.634 17.617 1.00 80.00 166 LEU A CA 1
ATOM 1265 C C . LEU A 1 166 ? -18.329 2.183 16.350 1.00 80.00 166 LEU A C 1
ATOM 1267 O O . LEU A 1 166 ? -17.683 1.931 15.337 1.00 80.00 166 LEU A O 1
ATOM 1271 N N . GLU A 1 167 ? -19.661 2.158 16.378 1.00 83.38 167 GLU A N 1
ATOM 1272 C CA . GLU A 1 167 ? -20.489 1.832 15.210 1.00 83.38 167 GLU A CA 1
ATOM 1273 C C . GLU A 1 167 ? -20.286 2.841 14.075 1.00 83.38 167 GLU A C 1
ATOM 1275 O O . GLU A 1 167 ? -20.072 2.461 12.922 1.00 83.38 167 GLU A O 1
ATOM 1280 N N . LYS A 1 168 ? -20.259 4.138 14.402 1.00 85.38 168 LYS A N 1
ATOM 1281 C CA . LYS A 1 168 ? -19.984 5.196 13.426 1.00 85.38 168 LYS A CA 1
ATOM 1282 C C . LYS A 1 168 ? -18.586 5.074 12.822 1.00 85.38 168 LYS A C 1
ATOM 1284 O O . LYS A 1 168 ? -18.421 5.292 11.621 1.00 85.38 168 LYS A O 1
ATOM 1289 N N . GLN A 1 169 ? -17.582 4.733 13.630 1.00 86.56 169 GLN A N 1
ATOM 1290 C CA . GLN A 1 169 ? -16.227 4.508 13.137 1.00 86.56 169 GLN A CA 1
ATOM 1291 C C . GLN A 1 169 ? -16.171 3.269 12.239 1.00 86.56 169 GLN A C 1
ATOM 1293 O O . GLN A 1 169 ? -15.583 3.350 11.170 1.00 86.56 169 GLN A O 1
ATOM 1298 N N . ALA A 1 170 ? -16.824 2.167 12.612 1.00 87.19 170 ALA A N 1
ATOM 1299 C CA . ALA A 1 170 ? -16.876 0.958 11.792 1.00 87.19 170 ALA A CA 1
ATOM 1300 C C . ALA A 1 170 ? -17.556 1.209 10.435 1.00 87.19 170 ALA A C 1
ATOM 1302 O O . ALA A 1 170 ? -17.057 0.767 9.401 1.00 87.19 170 ALA A O 1
ATOM 1303 N N . ALA A 1 171 ? -18.651 1.976 10.413 1.00 89.38 171 ALA A N 1
ATOM 1304 C CA . ALA A 1 171 ? -19.313 2.375 9.172 1.00 89.38 171 ALA A CA 1
ATOM 1305 C C . ALA A 1 171 ? -18.412 3.264 8.293 1.00 89.38 171 ALA A C 1
ATOM 1307 O O . ALA A 1 171 ? -18.362 3.090 7.074 1.00 89.38 171 ALA A O 1
ATOM 1308 N N . ASN A 1 172 ? -17.666 4.193 8.903 1.00 89.38 172 ASN A N 1
ATOM 1309 C CA . ASN A 1 172 ? -16.701 5.035 8.193 1.00 89.38 172 ASN A CA 1
ATOM 1310 C C . ASN A 1 172 ? -15.535 4.206 7.636 1.00 89.38 172 ASN A C 1
ATOM 1312 O O . ASN A 1 172 ? -15.181 4.358 6.469 1.00 89.38 172 ASN A O 1
ATOM 1316 N N . ASP A 1 173 ? -15.000 3.280 8.432 1.00 91.38 173 ASP A N 1
ATOM 1317 C CA . ASP A 1 173 ? -13.945 2.360 8.014 1.00 91.38 173 ASP A CA 1
ATOM 1318 C C . ASP A 1 173 ? -14.398 1.524 6.813 1.00 91.38 173 ASP A C 1
ATOM 1320 O O . ASP A 1 173 ? -13.666 1.423 5.833 1.00 91.38 173 ASP A O 1
ATOM 1324 N N . ALA A 1 174 ? -15.620 0.980 6.845 1.00 91.94 174 ALA A N 1
ATOM 1325 C CA . ALA A 1 174 ? -16.182 0.217 5.733 1.00 91.94 174 ALA A CA 1
ATOM 1326 C C . ALA A 1 174 ? -16.309 1.064 4.456 1.00 91.94 174 ALA A C 1
ATOM 1328 O O . ALA A 1 174 ? -15.927 0.615 3.374 1.00 91.94 174 ALA A O 1
ATOM 1329 N N . LEU A 1 175 ? -16.793 2.306 4.578 1.00 91.88 175 LEU A N 1
ATOM 1330 C CA . LEU A 1 175 ? -16.911 3.233 3.452 1.00 91.88 175 LEU A CA 1
ATOM 1331 C C . LEU A 1 175 ? -15.538 3.600 2.870 1.00 91.88 175 LEU A C 1
ATOM 1333 O O . LEU A 1 175 ? -15.351 3.568 1.654 1.00 91.88 175 LEU A O 1
ATOM 1337 N N . LYS A 1 176 ? -14.569 3.937 3.729 1.00 91.44 176 LYS A N 1
ATOM 1338 C CA . LYS A 1 176 ? -13.205 4.293 3.319 1.00 91.44 176 LYS A CA 1
ATOM 1339 C C . LYS A 1 176 ? -12.498 3.114 2.666 1.00 91.44 176 LYS A C 1
ATOM 1341 O O . LYS A 1 176 ? -11.910 3.291 1.604 1.00 91.44 176 LYS A O 1
ATOM 1346 N N . LEU A 1 177 ? -12.597 1.923 3.252 1.00 93.69 177 LEU A N 1
ATOM 1347 C CA . LEU A 1 177 ? -12.011 0.710 2.695 1.00 93.69 177 LEU A CA 1
ATOM 1348 C C . LEU A 1 177 ? -12.604 0.393 1.316 1.00 93.69 177 LEU A C 1
ATOM 1350 O O . LEU A 1 177 ? -11.857 0.126 0.377 1.00 93.69 177 LEU A O 1
ATOM 1354 N N . HIS A 1 178 ? -13.928 0.510 1.162 1.00 94.50 178 HIS A N 1
ATOM 1355 C CA . HIS A 1 178 ? -14.591 0.319 -0.127 1.00 94.50 178 HIS A CA 1
ATOM 1356 C C . HIS A 1 178 ? -14.131 1.338 -1.179 1.00 94.50 178 HIS A C 1
ATOM 1358 O O . HIS A 1 178 ? -13.815 0.960 -2.305 1.00 94.50 178 HIS A O 1
ATOM 1364 N N . LEU A 1 179 ? -14.027 2.616 -0.811 1.00 93.62 179 LEU A N 1
ATOM 1365 C CA . LEU A 1 179 ? -13.543 3.664 -1.708 1.00 93.62 179 LEU A CA 1
ATOM 1366 C C . LEU A 1 179 ? -12.095 3.414 -2.158 1.00 93.62 179 LEU A C 1
ATOM 1368 O O . LEU A 1 179 ? -11.786 3.539 -3.341 1.00 93.62 179 LEU A O 1
ATOM 1372 N N . ILE A 1 180 ? -11.209 3.023 -1.237 1.00 95.25 180 ILE A N 1
ATOM 1373 C CA . ILE A 1 180 ? -9.817 2.684 -1.569 1.00 95.25 180 ILE A CA 1
ATOM 1374 C C . ILE A 1 180 ? -9.769 1.461 -2.497 1.00 95.25 180 ILE A C 1
ATOM 1376 O O . ILE A 1 180 ? -8.970 1.448 -3.430 1.00 95.25 180 ILE A O 1
ATOM 1380 N N . ALA A 1 181 ? -10.642 0.468 -2.303 1.00 94.50 181 ALA A N 1
ATOM 1381 C CA . ALA A 1 181 ? -10.748 -0.686 -3.199 1.00 94.50 181 ALA A CA 1
ATOM 1382 C C . ALA A 1 181 ? -11.167 -0.297 -4.627 1.00 94.50 181 ALA A C 1
ATOM 1384 O O . ALA A 1 181 ? -10.593 -0.812 -5.585 1.00 94.50 181 ALA A O 1
ATOM 1385 N N . LEU A 1 182 ? -12.092 0.653 -4.792 1.00 93.94 182 LEU A N 1
ATOM 1386 C CA . LEU A 1 182 ? -12.459 1.180 -6.115 1.00 93.94 182 LEU A CA 1
ATOM 1387 C C . LEU A 1 182 ? -11.282 1.897 -6.795 1.00 93.94 182 LEU A C 1
ATOM 1389 O O . LEU A 1 182 ? -11.042 1.721 -7.994 1.00 93.94 182 LEU A O 1
ATOM 1393 N N . PHE A 1 183 ? -10.500 2.667 -6.033 1.00 93.81 183 PHE A N 1
ATOM 1394 C CA . PHE A 1 183 ? -9.270 3.254 -6.563 1.00 93.81 183 PHE A CA 1
ATOM 1395 C C . PHE A 1 183 ? -8.242 2.188 -6.938 1.00 93.81 183 PHE A C 1
ATOM 1397 O O . PHE A 1 183 ? -7.638 2.293 -8.000 1.00 93.81 183 PHE A O 1
ATOM 1404 N N . ALA A 1 184 ? -8.074 1.144 -6.122 1.00 95.12 184 ALA A N 1
ATOM 1405 C CA . ALA A 1 184 ? -7.170 0.037 -6.425 1.00 95.12 184 ALA A CA 1
ATOM 1406 C C . ALA A 1 184 ? -7.550 -0.668 -7.739 1.00 95.12 184 ALA A C 1
ATOM 1408 O O . ALA A 1 184 ? -6.670 -0.964 -8.541 1.00 95.12 184 ALA A O 1
ATOM 1409 N N . GLN A 1 185 ? -8.845 -0.862 -8.010 1.00 92.88 185 GLN A N 1
ATOM 1410 C CA . GLN A 1 185 ? -9.324 -1.399 -9.292 1.00 92.88 185 GLN A CA 1
ATOM 1411 C C . GLN A 1 185 ? -9.002 -0.471 -10.471 1.00 92.88 185 GLN A C 1
ATOM 1413 O O . GLN A 1 185 ? -8.552 -0.933 -11.517 1.00 92.88 185 GLN A O 1
ATOM 1418 N N . SER A 1 186 ? -9.187 0.839 -10.296 1.00 92.19 186 SER A N 1
ATOM 1419 C CA . SER A 1 186 ? -8.858 1.830 -11.332 1.00 92.19 186 SER A CA 1
ATOM 1420 C C . SER A 1 186 ? -7.352 1.856 -11.624 1.00 92.19 186 SER A C 1
ATOM 1422 O O . SER A 1 186 ? -6.935 1.869 -12.779 1.00 92.19 186 SER A O 1
ATOM 1424 N N . ILE A 1 187 ? -6.532 1.794 -10.571 1.00 94.00 187 ILE A N 1
ATOM 1425 C CA . ILE A 1 187 ? -5.074 1.692 -10.663 1.00 94.00 187 ILE A CA 1
ATOM 1426 C C . ILE A 1 187 ? -4.667 0.410 -11.391 1.00 94.00 187 ILE A C 1
ATOM 1428 O O . ILE A 1 187 ? -3.800 0.471 -12.254 1.00 94.00 187 ILE A O 1
ATOM 1432 N N . ALA A 1 188 ? -5.291 -0.731 -11.087 1.00 92.69 188 ALA A N 1
ATOM 1433 C CA . ALA A 1 188 ? -4.971 -2.003 -11.730 1.00 92.69 188 ALA A CA 1
ATOM 1434 C C . ALA A 1 188 ? -5.119 -1.941 -13.258 1.00 92.69 188 ALA A C 1
ATOM 1436 O O . ALA A 1 188 ? -4.261 -2.460 -13.966 1.00 92.69 188 ALA A O 1
ATOM 1437 N N . GLY A 1 189 ? -6.163 -1.267 -13.757 1.00 87.56 189 GLY A N 1
ATOM 1438 C CA . GLY A 1 189 ? -6.343 -1.033 -15.191 1.00 87.56 189 GLY A CA 1
ATOM 1439 C C . GLY A 1 189 ? -5.162 -0.280 -15.804 1.00 87.56 189 GLY A C 1
ATOM 1440 O O . GLY A 1 189 ? -4.581 -0.744 -16.776 1.00 87.56 189 GLY A O 1
ATOM 1441 N N . ILE A 1 190 ? -4.741 0.819 -15.171 1.00 89.25 190 ILE A N 1
ATOM 1442 C CA . ILE A 1 190 ? -3.600 1.623 -15.637 1.00 89.25 190 ILE A CA 1
ATOM 1443 C C . ILE A 1 190 ? -2.293 0.819 -15.563 1.00 89.25 190 ILE A C 1
ATOM 1445 O O . ILE A 1 190 ? -1.472 0.881 -16.473 1.00 89.25 190 ILE A O 1
ATOM 1449 N N . LEU A 1 191 ? -2.089 0.036 -14.499 1.00 88.31 191 LEU A N 1
ATOM 1450 C CA . LEU A 1 191 ? -0.872 -0.761 -14.331 1.00 88.31 191 LEU A CA 1
ATOM 1451 C C . LEU A 1 191 ? -0.679 -1.800 -15.430 1.00 88.31 191 LEU A C 1
ATOM 1453 O O . LEU A 1 191 ? 0.465 -2.055 -15.788 1.00 88.31 191 LEU A O 1
ATOM 1457 N N . HIS A 1 192 ? -1.749 -2.379 -15.976 1.00 82.12 192 HIS A N 1
ATOM 1458 C CA . HIS A 1 192 ? -1.619 -3.303 -17.100 1.00 82.12 192 HIS A CA 1
ATOM 1459 C C . HIS A 1 192 ? -0.948 -2.644 -18.306 1.00 82.12 192 HIS A C 1
ATOM 1461 O O . HIS A 1 192 ? 0.007 -3.204 -18.844 1.00 82.12 192 HIS A O 1
ATOM 1467 N N . ASP A 1 193 ? -1.385 -1.438 -18.664 1.00 79.06 193 ASP A N 1
ATOM 1468 C CA . ASP A 1 193 ? -0.826 -0.696 -19.795 1.00 79.06 193 ASP A CA 1
ATOM 1469 C C . ASP A 1 193 ? 0.630 -0.290 -19.523 1.00 79.06 193 ASP A C 1
ATOM 1471 O O . ASP A 1 193 ? 1.504 -0.460 -20.376 1.00 79.06 193 ASP A O 1
ATOM 1475 N N . LEU A 1 194 ? 0.913 0.181 -18.302 1.00 81.00 194 LEU A N 1
ATOM 1476 C CA . LEU A 1 194 ? 2.255 0.622 -17.912 1.00 81.00 194 LEU A CA 1
ATOM 1477 C C . LEU A 1 194 ? 3.263 -0.523 -17.833 1.00 81.00 194 LEU A C 1
ATOM 1479 O O . LEU A 1 194 ? 4.392 -0.378 -18.298 1.00 81.00 194 LEU A O 1
ATOM 1483 N N . MET A 1 195 ? 2.876 -1.655 -17.242 1.00 77.75 195 MET A N 1
ATOM 1484 C CA . MET A 1 195 ? 3.752 -2.822 -17.134 1.00 77.75 195 MET A CA 1
ATOM 1485 C C . MET A 1 195 ? 4.037 -3.425 -18.512 1.00 77.75 195 MET A C 1
ATOM 1487 O O . MET A 1 195 ? 5.176 -3.804 -18.773 1.00 77.75 195 MET A O 1
ATOM 1491 N N . ALA A 1 196 ? 3.042 -3.466 -19.408 1.00 73.75 196 ALA A N 1
ATOM 1492 C CA . ALA A 1 196 ? 3.242 -3.907 -20.787 1.00 73.75 196 ALA A CA 1
ATOM 1493 C C . ALA A 1 196 ? 4.215 -2.988 -21.545 1.00 73.75 196 ALA A C 1
ATOM 1495 O O . ALA A 1 196 ? 5.128 -3.474 -22.207 1.00 73.75 196 ALA A O 1
ATOM 1496 N N . HIS A 1 197 ? 4.075 -1.667 -21.397 1.00 69.81 197 HIS A N 1
ATOM 1497 C CA . HIS A 1 197 ? 5.004 -0.703 -21.995 1.00 69.81 197 HIS A CA 1
ATOM 1498 C C . HIS A 1 197 ? 6.430 -0.830 -21.457 1.00 69.81 197 HIS A C 1
ATOM 1500 O O . HIS A 1 197 ? 7.383 -0.826 -22.231 1.00 69.81 197 HIS A O 1
ATOM 1506 N N . GLU A 1 198 ? 6.602 -0.978 -20.144 1.00 70.25 198 GLU A N 1
ATOM 1507 C CA . GLU A 1 198 ? 7.936 -1.114 -19.554 1.00 70.25 198 GLU A CA 1
ATOM 1508 C C . GLU A 1 198 ? 8.627 -2.426 -19.976 1.00 70.25 198 GLU A C 1
ATOM 1510 O O . GLU A 1 198 ? 9.852 -2.462 -20.091 1.00 70.25 198 GLU A O 1
ATOM 1515 N N . MET A 1 199 ? 7.865 -3.492 -20.251 1.00 65.06 199 MET A N 1
ATOM 1516 C CA . MET A 1 199 ? 8.395 -4.723 -20.850 1.00 65.06 199 MET A CA 1
ATOM 1517 C C . MET A 1 199 ? 8.780 -4.539 -22.323 1.00 65.06 199 MET A C 1
ATOM 1519 O O . MET A 1 199 ? 9.847 -4.996 -22.722 1.00 65.06 199 MET A O 1
ATOM 1523 N N . LEU A 1 200 ? 7.969 -3.821 -23.104 1.00 57.88 200 LEU A N 1
ATOM 1524 C CA . LEU A 1 200 ? 8.245 -3.539 -24.516 1.00 57.88 200 LEU A CA 1
ATOM 1525 C C . LEU A 1 200 ? 9.486 -2.651 -24.704 1.00 57.88 200 LEU A C 1
ATOM 1527 O O . LEU A 1 200 ? 10.254 -2.843 -25.633 1.00 57.88 200 LEU A O 1
ATOM 1531 N N . ILE A 1 201 ? 9.752 -1.724 -23.781 1.00 59.22 201 ILE A N 1
ATOM 1532 C CA . ILE A 1 201 ? 10.996 -0.933 -23.795 1.00 59.22 201 ILE A CA 1
ATOM 1533 C C . ILE A 1 201 ? 12.226 -1.811 -23.481 1.00 59.22 201 ILE A C 1
ATOM 1535 O O . ILE A 1 201 ? 13.320 -1.539 -23.972 1.00 59.22 201 ILE A O 1
ATOM 1539 N N . LYS A 1 202 ? 12.069 -2.870 -22.671 1.00 55.41 202 LYS A N 1
ATOM 1540 C CA . LYS A 1 202 ? 13.155 -3.811 -22.330 1.00 55.41 202 LYS A CA 1
ATOM 1541 C C . LYS A 1 202 ? 13.433 -4.851 -23.420 1.00 55.41 202 LYS A C 1
ATOM 1543 O O . LYS A 1 202 ? 14.542 -5.374 -23.457 1.00 55.41 202 LYS A O 1
ATOM 1548 N N . CYS A 1 203 ? 12.461 -5.143 -24.281 1.00 42.91 203 CYS A N 1
ATOM 1549 C CA . CYS A 1 203 ? 12.626 -5.925 -25.506 1.00 42.91 203 CYS A CA 1
ATOM 1550 C C . CYS A 1 203 ? 12.345 -5.019 -26.709 1.00 42.91 203 CYS A C 1
ATOM 1552 O O . CYS A 1 203 ? 11.215 -5.015 -27.197 1.00 42.91 203 CYS A O 1
ATOM 1554 N N . PRO A 1 204 ? 13.328 -4.236 -27.190 1.00 44.00 204 PRO A N 1
ATOM 1555 C CA . PRO A 1 204 ? 13.200 -3.630 -28.503 1.00 44.00 204 PRO A CA 1
ATOM 1556 C C . PRO A 1 204 ? 13.154 -4.777 -29.517 1.00 44.00 204 PRO A C 1
ATOM 1558 O O . PRO A 1 204 ? 14.190 -5.351 -29.845 1.00 44.00 204 PRO A O 1
ATOM 1561 N N . ASP A 1 205 ? 11.948 -5.167 -29.929 1.00 47.28 205 ASP A N 1
ATOM 1562 C CA . ASP A 1 205 ? 11.755 -6.201 -30.939 1.00 47.28 205 ASP A CA 1
ATOM 1563 C C . ASP A 1 205 ? 12.542 -5.838 -32.199 1.00 47.28 205 ASP A C 1
ATOM 1565 O O . ASP A 1 205 ? 12.612 -4.673 -32.616 1.00 47.28 205 ASP A O 1
ATOM 1569 N N . GLU A 1 206 ? 13.127 -6.873 -32.795 1.00 46.00 206 GLU A N 1
ATOM 1570 C CA . GLU A 1 206 ? 13.652 -6.864 -34.148 1.00 46.00 206 GLU A CA 1
ATOM 1571 C C . GLU A 1 206 ? 12.669 -6.142 -35.078 1.00 46.00 206 GLU A C 1
ATOM 1573 O O . GLU A 1 206 ? 11.472 -6.432 -35.119 1.00 46.00 206 GLU A O 1
ATOM 1578 N N . GLY A 1 207 ? 13.177 -5.118 -35.764 1.00 33.34 207 GLY A N 1
ATOM 1579 C CA . GLY A 1 207 ? 12.347 -4.153 -36.470 1.00 33.34 207 GLY A CA 1
ATOM 1580 C C . GLY A 1 207 ? 11.437 -4.780 -37.539 1.00 33.34 207 GLY A C 1
ATOM 1581 O O . GLY A 1 207 ? 11.777 -5.795 -38.148 1.00 33.34 207 GLY A O 1
ATOM 1582 N N . PRO A 1 208 ? 10.295 -4.145 -37.850 1.00 44.25 208 PRO A N 1
ATOM 1583 C CA . PRO A 1 208 ? 9.410 -4.608 -38.903 1.00 44.25 208 PRO A CA 1
ATOM 1584 C C . PRO A 1 208 ? 9.960 -4.154 -40.255 1.00 44.25 208 PRO A C 1
ATOM 1586 O O . PRO A 1 208 ? 9.799 -2.990 -40.607 1.00 44.25 208 PRO A O 1
ATOM 1589 N N . LEU A 1 209 ? 10.593 -5.038 -41.029 1.00 39.50 209 LEU A N 1
ATOM 1590 C CA . LEU A 1 209 ? 10.807 -4.821 -42.468 1.00 39.50 209 LEU A CA 1
ATOM 1591 C C . LEU A 1 209 ? 11.151 -6.134 -43.190 1.00 39.50 209 LEU A C 1
ATOM 1593 O O . LEU A 1 209 ? 12.289 -6.392 -43.566 1.00 39.50 209 LEU A O 1
ATOM 1597 N N . ALA A 1 210 ? 10.123 -6.940 -43.449 1.00 32.12 210 ALA A N 1
ATOM 1598 C CA . ALA A 1 210 ? 10.082 -7.741 -44.664 1.00 32.12 210 ALA A CA 1
ATOM 1599 C C . ALA A 1 210 ? 8.840 -7.318 -45.447 1.00 32.12 210 ALA A C 1
ATOM 1601 O O . ALA A 1 210 ? 7.699 -7.559 -45.053 1.00 32.12 210 ALA A O 1
ATOM 1602 N N . ASP A 1 211 ? 9.135 -6.581 -46.509 1.00 32.34 211 ASP A N 1
ATOM 1603 C CA . ASP A 1 211 ? 8.234 -6.059 -47.515 1.00 32.34 211 ASP A CA 1
ATOM 1604 C C . ASP A 1 211 ? 7.404 -7.172 -48.180 1.00 32.34 211 ASP A C 1
ATOM 1606 O O . ASP A 1 211 ? 7.778 -8.344 -48.241 1.00 32.34 211 ASP A O 1
ATOM 1610 N N . MET A 1 212 ? 6.248 -6.746 -48.664 1.00 43.25 212 MET A N 1
ATOM 1611 C CA . MET A 1 212 ? 5.181 -7.480 -49.322 1.00 43.25 212 MET A CA 1
ATOM 1612 C C . MET A 1 212 ? 5.681 -8.500 -50.356 1.00 43.25 212 MET A C 1
ATOM 1614 O O . MET A 1 212 ? 6.316 -8.126 -51.333 1.00 43.25 212 MET A O 1
ATOM 1618 N N . THR A 1 213 ? 5.304 -9.775 -50.206 1.00 41.72 213 THR A N 1
ATOM 1619 C CA . THR A 1 213 ? 4.869 -10.683 -51.296 1.00 41.72 213 THR A CA 1
ATOM 1620 C C . THR A 1 213 ? 4.571 -12.079 -50.733 1.00 41.72 213 THR A C 1
ATOM 1622 O O . THR A 1 213 ? 5.384 -12.992 -50.822 1.00 41.72 213 THR A O 1
ATOM 1625 N N . ALA A 1 214 ? 3.380 -12.286 -50.162 1.00 35.84 214 ALA A N 1
ATOM 1626 C CA . ALA A 1 214 ? 2.862 -13.641 -49.962 1.00 35.84 214 ALA A CA 1
ATOM 1627 C C . ALA A 1 214 ? 1.330 -13.687 -50.095 1.00 35.84 214 ALA A C 1
ATOM 1629 O O . ALA A 1 214 ? 0.600 -12.895 -49.504 1.00 35.84 214 ALA A O 1
ATOM 1630 N N . ASP A 1 215 ? 0.908 -14.617 -50.942 1.00 38.47 215 ASP A N 1
ATOM 1631 C CA . ASP A 1 215 ? -0.422 -14.979 -51.440 1.00 38.47 215 ASP A CA 1
ATOM 1632 C C . ASP A 1 215 ? -1.491 -15.188 -50.328 1.00 38.47 215 ASP A C 1
ATOM 1634 O O . ASP A 1 215 ? -1.205 -15.867 -49.336 1.00 38.47 215 ASP A O 1
ATOM 1638 N N . PRO A 1 216 ? -2.729 -14.653 -50.444 1.00 40.44 216 PRO A N 1
ATOM 1639 C CA . PRO A 1 216 ? -3.747 -14.686 -49.379 1.00 40.44 216 PRO A CA 1
ATOM 1640 C C . PRO A 1 216 ? -4.419 -16.050 -49.092 1.00 40.44 216 PRO A C 1
ATOM 1642 O O . PRO A 1 216 ? -5.513 -16.076 -48.527 1.00 40.44 216 PRO A O 1
ATOM 1645 N N . SER A 1 217 ? -3.817 -17.195 -49.424 1.00 37.53 217 SER A N 1
ATOM 1646 C CA . SER A 1 217 ? -4.483 -18.507 -49.315 1.00 37.53 217 SER A CA 1
ATOM 1647 C C . SER A 1 217 ? -3.869 -19.509 -48.329 1.00 37.53 217 SER A C 1
ATOM 1649 O O . SER A 1 217 ? -3.980 -20.713 -48.556 1.00 37.53 217 SER A O 1
ATOM 1651 N N . THR A 1 218 ? -3.291 -19.067 -47.204 1.00 36.03 218 THR A N 1
ATOM 1652 C CA . THR A 1 218 ? -2.855 -20.008 -46.147 1.00 36.03 218 THR A CA 1
ATOM 1653 C C . THR A 1 218 ? -3.195 -19.500 -44.738 1.00 36.03 218 THR A C 1
ATOM 1655 O O . THR A 1 218 ? -2.750 -18.413 -44.368 1.00 36.03 218 THR A O 1
ATOM 1658 N N . PRO A 1 219 ? -3.975 -20.238 -43.921 1.00 31.78 219 PRO A N 1
ATOM 1659 C CA . PRO A 1 219 ? -4.253 -19.841 -42.545 1.00 31.78 219 PRO A CA 1
ATOM 1660 C C . PRO A 1 219 ? -3.014 -20.035 -41.656 1.00 31.78 219 PRO A C 1
ATOM 1662 O O . PRO A 1 219 ? -2.423 -21.115 -41.603 1.00 31.78 219 PRO A O 1
ATOM 1665 N N . SER A 1 220 ? -2.638 -18.964 -40.951 1.00 32.25 220 SER A N 1
ATOM 1666 C CA . SER A 1 220 ? -1.525 -18.913 -39.998 1.00 32.25 220 SER A CA 1
ATOM 1667 C C . SER A 1 220 ? -1.657 -19.993 -38.922 1.00 32.25 220 SER A C 1
ATOM 1669 O O . SER A 1 220 ? -2.568 -19.969 -38.094 1.00 32.25 220 SER A O 1
ATOM 1671 N N . SER A 1 221 ? -0.716 -20.935 -38.938 1.00 34.62 221 SER A N 1
ATOM 1672 C CA . SER A 1 221 ? -0.463 -21.874 -37.847 1.00 34.62 221 SER A CA 1
ATOM 1673 C C . SER A 1 221 ? 1.035 -21.814 -37.557 1.00 34.62 221 SER A C 1
ATOM 1675 O O . SER A 1 221 ? 1.802 -22.588 -38.115 1.00 34.62 221 SER A O 1
ATOM 1677 N N . SER A 1 222 ? 1.476 -20.854 -36.744 1.00 35.91 222 SER A N 1
ATOM 1678 C CA . SER A 1 222 ? 2.905 -20.679 -36.449 1.00 35.91 222 SER A CA 1
ATOM 1679 C C . SER A 1 222 ? 3.140 -20.347 -34.978 1.00 35.91 222 SER A C 1
ATOM 1681 O O . SER A 1 222 ? 3.556 -19.251 -34.633 1.00 35.91 222 SER A O 1
ATOM 1683 N N . TRP A 1 223 ? 2.867 -21.321 -34.105 1.00 30.78 223 TRP A N 1
ATOM 1684 C CA . TRP A 1 223 ? 3.47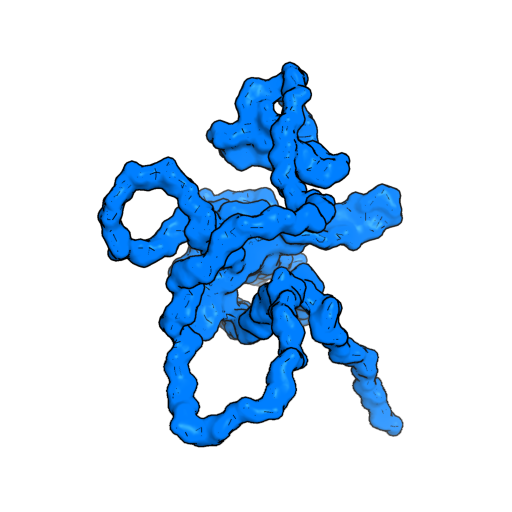1 -21.394 -32.762 1.00 30.78 223 TRP A CA 1
ATOM 1685 C C . TRP A 1 223 ? 4.145 -22.749 -32.514 1.00 30.78 223 TRP A C 1
ATOM 1687 O O . TRP A 1 223 ? 4.335 -23.173 -31.378 1.00 30.78 223 TRP A O 1
ATOM 1697 N N . ARG A 1 224 ? 4.480 -23.482 -33.576 1.00 35.16 224 ARG A N 1
ATOM 1698 C CA . ARG A 1 224 ? 5.224 -24.734 -33.475 1.00 35.16 224 ARG A CA 1
ATOM 1699 C C . ARG A 1 224 ? 6.280 -24.751 -34.562 1.00 35.16 224 ARG A C 1
ATOM 1701 O O . ARG A 1 224 ? 5.930 -24.543 -35.716 1.00 35.16 224 ARG A O 1
ATOM 1708 N N . LEU A 1 225 ? 7.491 -25.121 -34.152 1.00 33.53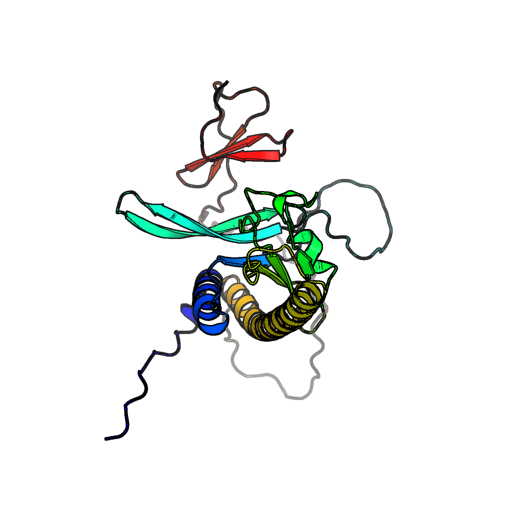 225 LEU A N 1
ATOM 1709 C CA . LEU A 1 225 ? 8.684 -25.386 -34.960 1.00 33.53 225 LEU A CA 1
ATOM 1710 C C . LEU A 1 225 ? 9.564 -24.161 -35.212 1.00 33.53 225 LEU A C 1
ATOM 1712 O O . LEU A 1 225 ? 9.502 -23.591 -36.286 1.00 33.53 225 LEU A O 1
ATOM 1716 N N . LEU A 1 226 ? 10.385 -23.813 -34.218 1.00 32.59 226 LEU A N 1
ATOM 1717 C CA . LEU A 1 226 ? 11.836 -23.607 -34.368 1.00 32.59 226 LEU A CA 1
ATOM 1718 C C . LEU A 1 226 ? 12.486 -23.847 -32.990 1.00 32.59 226 LEU A C 1
ATOM 1720 O O . LEU A 1 226 ? 13.030 -22.954 -32.351 1.00 32.59 226 LEU A O 1
ATOM 1724 N N . ALA A 1 227 ? 12.321 -25.070 -32.490 1.00 34.81 227 ALA A N 1
ATOM 1725 C CA . ALA A 1 227 ? 13.385 -25.712 -31.736 1.00 34.81 227 ALA A CA 1
ATOM 1726 C C . ALA A 1 227 ? 14.096 -26.608 -32.754 1.00 34.81 227 ALA A C 1
ATOM 1728 O O . ALA A 1 227 ? 13.412 -27.257 -33.548 1.00 34.81 227 ALA A O 1
ATOM 1729 N N . ASP A 1 228 ? 15.421 -26.594 -32.691 1.00 31.47 228 ASP A N 1
ATOM 1730 C CA . ASP A 1 228 ? 16.389 -27.399 -33.439 1.00 31.47 228 ASP A CA 1
ATOM 1731 C C . ASP A 1 228 ? 17.015 -26.739 -34.687 1.00 31.47 228 ASP A C 1
ATOM 1733 O O . ASP A 1 228 ? 16.338 -26.242 -35.585 1.00 31.47 228 ASP A O 1
ATOM 1737 N N . ASP A 1 229 ? 18.353 -26.798 -34.664 1.00 31.81 229 ASP A N 1
ATOM 1738 C CA . ASP A 1 229 ? 19.375 -26.515 -35.680 1.00 31.81 229 ASP A CA 1
ATOM 1739 C C . ASP A 1 229 ? 19.689 -25.049 -36.030 1.00 31.81 229 ASP A C 1
ATOM 1741 O O . ASP A 1 229 ? 19.035 -24.479 -36.891 1.00 31.81 229 ASP A O 1
ATOM 1745 N N . VAL A 1 230 ? 20.772 -24.490 -35.450 1.00 32.78 230 VAL A N 1
ATOM 1746 C CA . VAL A 1 230 ? 21.958 -23.980 -36.190 1.00 32.78 230 VAL A CA 1
ATOM 1747 C C . VAL A 1 230 ? 23.181 -23.931 -35.251 1.00 32.78 230 VAL A C 1
ATOM 1749 O O . VAL A 1 230 ? 23.138 -23.344 -34.171 1.00 32.78 230 VAL A O 1
ATOM 1752 N N . ASP A 1 231 ? 24.260 -24.560 -35.719 1.00 29.59 231 ASP A N 1
ATOM 1753 C CA . ASP A 1 231 ? 25.602 -24.678 -35.145 1.00 29.59 231 ASP A CA 1
ATOM 1754 C C . ASP A 1 231 ? 26.345 -23.354 -34.876 1.00 29.59 231 ASP A C 1
ATOM 1756 O O . ASP A 1 231 ? 26.126 -22.319 -35.505 1.00 29.59 231 ASP A O 1
ATOM 1760 N N . GLU A 1 232 ? 27.312 -23.462 -33.961 1.00 36.12 232 GLU A N 1
ATOM 1761 C CA . GLU A 1 232 ? 28.334 -22.482 -33.594 1.00 36.12 232 GLU A CA 1
ATOM 1762 C C . GLU A 1 232 ? 29.014 -21.794 -34.794 1.00 36.12 232 GLU A C 1
ATOM 1764 O O . GLU A 1 232 ? 29.732 -22.423 -35.572 1.00 36.12 232 GLU A O 1
ATOM 1769 N N . GLN A 1 233 ? 28.957 -20.458 -34.839 1.00 25.89 233 GLN A N 1
ATOM 1770 C CA . GLN A 1 233 ? 30.061 -19.665 -35.380 1.00 25.89 233 GLN A CA 1
ATOM 1771 C C . GLN A 1 233 ? 30.181 -18.324 -34.645 1.00 25.89 233 GLN A C 1
ATOM 1773 O O . GLN A 1 233 ? 29.337 -17.438 -34.749 1.00 25.89 233 GLN A O 1
ATOM 1778 N N . TRP A 1 234 ? 31.262 -18.209 -33.874 1.00 27.33 234 TRP A N 1
ATOM 1779 C CA . TRP A 1 234 ? 31.630 -17.061 -33.055 1.00 27.33 234 TRP A CA 1
ATOM 1780 C C . TRP A 1 234 ? 31.857 -15.797 -33.898 1.00 27.33 234 TRP A C 1
ATOM 1782 O O . TRP A 1 234 ? 32.756 -15.757 -34.737 1.00 27.33 234 TRP A O 1
ATOM 1792 N N . GLY A 1 235 ? 31.078 -14.751 -33.619 1.00 24.72 235 GLY A N 1
ATOM 1793 C CA . GLY A 1 235 ? 31.376 -13.368 -33.984 1.00 24.72 235 GLY A CA 1
ATOM 1794 C C . GLY A 1 235 ? 31.509 -12.534 -32.712 1.00 24.72 235 GLY A C 1
ATOM 1795 O O . GLY A 1 235 ? 30.560 -12.439 -31.940 1.00 24.72 235 GLY A O 1
ATOM 1796 N N . GLU A 1 236 ? 32.699 -11.981 -32.476 1.00 37.00 236 GLU A N 1
ATOM 1797 C CA . GLU A 1 236 ? 33.009 -11.058 -31.378 1.00 37.00 236 GLU A CA 1
ATOM 1798 C C . GLU A 1 236 ? 32.010 -9.894 -31.319 1.00 37.00 236 GLU A C 1
ATOM 1800 O O . GLU A 1 236 ? 31.916 -9.088 -32.247 1.00 37.00 236 GLU A O 1
ATOM 1805 N N . VAL A 1 237 ? 31.308 -9.763 -30.191 1.00 30.20 237 VAL A N 1
ATOM 1806 C CA . VAL A 1 237 ? 30.536 -8.564 -29.856 1.00 30.20 237 VAL A CA 1
ATOM 1807 C C . VAL A 1 237 ? 30.944 -8.113 -28.459 1.00 30.20 237 VAL A C 1
ATOM 1809 O O . VAL A 1 237 ? 30.931 -8.886 -27.504 1.00 30.20 237 VAL A O 1
ATOM 1812 N N . HIS A 1 238 ? 31.372 -6.858 -28.372 1.00 29.50 238 HIS A N 1
ATOM 1813 C CA . HIS A 1 238 ? 31.892 -6.220 -27.171 1.00 29.50 238 HIS A CA 1
ATOM 1814 C C . HIS A 1 238 ? 30.924 -6.341 -25.983 1.00 29.50 238 HIS A C 1
ATOM 1816 O O . HIS A 1 238 ? 29.766 -5.936 -26.069 1.00 29.50 238 HIS A O 1
ATOM 1822 N N . ASN A 1 239 ? 31.442 -6.855 -24.863 1.00 27.56 239 ASN A N 1
ATOM 1823 C CA . ASN A 1 239 ? 30.758 -6.920 -23.574 1.00 27.56 239 ASN A CA 1
ATOM 1824 C C . ASN A 1 239 ? 30.252 -5.531 -23.153 1.00 27.56 239 ASN A C 1
ATOM 1826 O O . ASN A 1 239 ? 31.045 -4.652 -22.817 1.00 27.56 239 ASN A O 1
ATOM 1830 N N . VAL A 1 240 ? 28.930 -5.352 -23.135 1.00 33.34 240 VAL A N 1
ATOM 1831 C CA . VAL A 1 240 ? 28.278 -4.331 -22.310 1.00 33.34 240 VAL A CA 1
ATOM 1832 C C . VAL A 1 240 ? 27.921 -5.011 -20.996 1.00 33.34 240 VAL A C 1
ATOM 1834 O O . VAL A 1 240 ? 27.107 -5.932 -20.950 1.00 33.34 240 VAL A O 1
ATOM 1837 N N . ASP A 1 241 ? 28.625 -4.573 -19.962 1.00 33.00 241 ASP A N 1
ATOM 1838 C CA . ASP A 1 241 ? 28.684 -5.109 -18.610 1.00 33.00 241 ASP A CA 1
ATOM 1839 C C . ASP A 1 241 ? 27.285 -5.311 -17.991 1.00 33.00 241 ASP A C 1
ATOM 1841 O O . ASP A 1 241 ? 26.612 -4.372 -17.557 1.00 33.00 241 ASP A O 1
ATOM 1845 N N . LYS A 1 242 ? 26.814 -6.563 -17.980 1.00 38.09 242 LYS A N 1
ATOM 1846 C CA . LYS A 1 242 ? 25.714 -6.998 -17.116 1.00 38.09 242 LYS A CA 1
ATOM 1847 C C . LYS A 1 242 ? 26.317 -7.154 -15.727 1.00 38.09 242 LYS A C 1
ATOM 1849 O O . LYS A 1 242 ? 26.955 -8.167 -15.474 1.00 38.09 242 LYS A O 1
ATOM 1854 N N . GLY A 1 243 ? 26.099 -6.175 -14.850 1.00 38.66 243 GLY A N 1
ATOM 1855 C CA . GLY A 1 243 ? 26.586 -6.183 -13.469 1.00 38.66 243 GLY A CA 1
ATOM 1856 C C . GLY A 1 243 ? 26.092 -7.389 -12.664 1.00 38.66 243 GLY A C 1
ATOM 1857 O O . GLY A 1 243 ? 25.104 -7.315 -11.936 1.00 38.66 243 GLY A O 1
ATOM 1858 N N . THR A 1 244 ? 26.794 -8.509 -12.791 1.00 46.12 244 THR A N 1
ATOM 1859 C CA . THR A 1 244 ? 26.844 -9.586 -11.812 1.00 46.12 244 THR A CA 1
ATOM 1860 C C . THR A 1 244 ? 27.631 -9.045 -10.632 1.00 46.12 244 THR A C 1
ATOM 1862 O O . THR A 1 244 ? 28.818 -8.771 -10.775 1.00 46.12 244 THR A O 1
ATOM 1865 N N . GLY A 1 245 ? 26.978 -8.813 -9.494 1.00 52.34 245 GLY A N 1
ATOM 1866 C CA . GLY A 1 245 ? 27.674 -8.258 -8.338 1.00 52.34 245 GLY A CA 1
ATOM 1867 C C . GLY A 1 245 ? 28.826 -9.166 -7.911 1.00 52.34 245 GLY A C 1
ATOM 1868 O O . GLY A 1 245 ? 28.604 -10.326 -7.566 1.00 52.34 245 GLY A O 1
ATOM 1869 N N . GLU A 1 246 ? 30.054 -8.661 -7.980 1.00 73.94 246 GLU A N 1
ATOM 1870 C CA . GLU A 1 246 ? 31.241 -9.416 -7.592 1.00 73.94 246 GLU A CA 1
ATOM 1871 C C . GLU A 1 246 ? 31.381 -9.415 -6.068 1.00 73.94 246 GLU A C 1
ATOM 1873 O O . GLU A 1 246 ? 31.264 -8.375 -5.411 1.00 73.94 246 GLU A O 1
ATOM 1878 N N . TYR A 1 247 ? 31.643 -10.590 -5.489 1.00 77.56 247 TYR A N 1
ATOM 1879 C CA . TYR A 1 247 ? 31.987 -10.693 -4.074 1.00 77.56 247 TYR A CA 1
ATOM 1880 C C . TYR A 1 247 ? 33.342 -10.031 -3.832 1.00 77.56 247 TYR A C 1
ATOM 1882 O O . TYR A 1 247 ? 34.370 -10.471 -4.346 1.00 77.56 247 TYR A O 1
ATOM 1890 N N . VAL A 1 248 ? 33.343 -8.993 -3.002 1.00 80.44 248 VAL A N 1
ATOM 1891 C CA . VAL A 1 248 ? 34.554 -8.285 -2.599 1.00 80.44 248 VAL A CA 1
ATOM 1892 C C . VAL A 1 248 ? 35.054 -8.896 -1.296 1.00 80.44 248 VAL A C 1
ATOM 1894 O O . VAL A 1 248 ? 34.334 -8.959 -0.298 1.00 80.44 248 VAL A O 1
ATOM 1897 N N . ALA A 1 249 ? 36.305 -9.351 -1.284 1.00 73.81 249 ALA A N 1
ATOM 1898 C CA . ALA A 1 249 ? 36.933 -9.846 -0.066 1.00 73.81 249 ALA A CA 1
ATOM 1899 C C . ALA A 1 249 ? 37.234 -8.674 0.885 1.00 73.81 249 ALA A C 1
ATOM 1901 O O . ALA A 1 249 ? 38.185 -7.924 0.671 1.00 73.81 249 ALA A O 1
ATOM 1902 N N . ASP A 1 250 ? 36.446 -8.536 1.954 1.00 77.31 250 ASP A N 1
ATOM 1903 C CA . ASP A 1 250 ? 36.714 -7.600 3.049 1.00 77.31 250 ASP A CA 1
ATOM 1904 C C . ASP A 1 250 ? 36.946 -8.377 4.362 1.00 77.31 250 ASP A C 1
ATOM 1906 O O . ASP A 1 250 ? 35.990 -8.826 4.999 1.00 77.31 250 ASP A O 1
ATOM 1910 N N . PRO A 1 251 ? 38.211 -8.546 4.796 1.00 74.94 251 PRO A N 1
ATOM 1911 C CA . PRO A 1 251 ? 38.554 -9.336 5.979 1.00 74.94 251 PRO A CA 1
ATOM 1912 C C . PRO A 1 251 ? 38.181 -8.654 7.303 1.00 74.94 251 PRO A C 1
ATOM 1914 O O . PRO A 1 251 ? 38.364 -9.246 8.362 1.00 74.94 251 PRO A O 1
ATOM 1917 N N . SER A 1 252 ? 37.698 -7.409 7.268 1.00 82.56 252 SER A N 1
ATOM 1918 C CA . SER A 1 252 ? 37.292 -6.663 8.466 1.00 82.56 252 SER A CA 1
ATOM 1919 C C . SER A 1 252 ? 35.798 -6.773 8.784 1.00 82.56 252 SER A C 1
ATOM 1921 O O . SER A 1 252 ? 35.322 -6.119 9.711 1.00 82.56 252 SER A O 1
ATOM 1923 N N . LEU A 1 253 ? 35.062 -7.592 8.027 1.00 83.94 253 LEU A N 1
ATOM 1924 C CA . LEU A 1 253 ? 33.652 -7.859 8.276 1.00 83.94 253 LEU A CA 1
ATOM 1925 C C . LEU A 1 253 ? 33.443 -8.842 9.439 1.00 83.94 253 LEU A C 1
ATOM 1927 O O . LEU A 1 253 ? 34.239 -9.769 9.618 1.00 83.94 253 LEU A O 1
ATOM 1931 N N . PRO A 1 254 ? 32.349 -8.694 10.210 1.00 85.00 254 PRO A N 1
ATOM 1932 C CA . PRO A 1 254 ? 31.958 -9.690 11.196 1.00 85.00 254 PRO A CA 1
ATOM 1933 C C . PRO A 1 254 ? 31.676 -11.054 10.538 1.00 85.00 254 PRO A C 1
ATOM 1935 O O . PRO A 1 254 ? 31.282 -11.108 9.368 1.00 85.00 254 PRO A O 1
ATOM 1938 N N . PRO A 1 255 ? 31.815 -12.173 11.274 1.00 80.19 255 PRO A N 1
ATOM 1939 C CA . PRO A 1 255 ? 31.568 -13.504 10.728 1.00 80.19 255 PRO A CA 1
ATOM 1940 C C . PRO A 1 255 ? 30.184 -13.627 10.076 1.00 80.19 255 PRO A C 1
ATOM 1942 O O . PRO A 1 255 ? 29.171 -13.264 10.671 1.00 80.19 255 PRO A O 1
ATOM 1945 N N . GLY A 1 256 ? 30.146 -14.172 8.859 1.00 81.19 256 GLY A N 1
ATOM 1946 C CA . GLY A 1 256 ? 28.909 -14.394 8.103 1.00 81.19 256 GLY A CA 1
ATOM 1947 C C . GLY A 1 256 ? 28.460 -13.220 7.231 1.00 81.19 256 GLY A C 1
ATOM 1948 O O . GLY A 1 256 ? 27.491 -13.380 6.496 1.00 81.19 256 GLY A O 1
ATOM 1949 N N . TRP A 1 257 ? 29.160 -12.084 7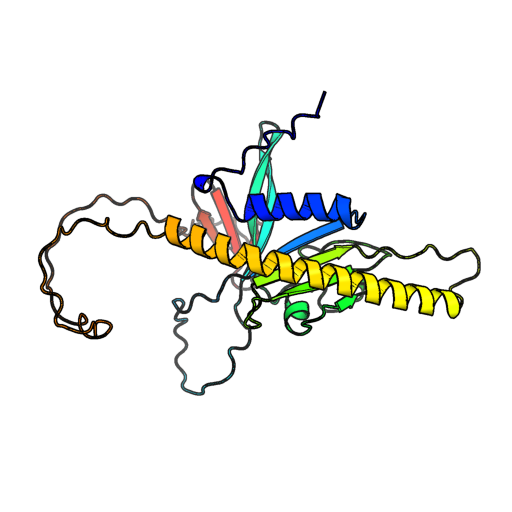.269 1.00 84.19 257 TRP A N 1
ATOM 1950 C CA . TRP A 1 257 ? 28.917 -10.959 6.369 1.00 84.19 257 TRP A CA 1
ATOM 1951 C C . TRP A 1 257 ? 29.801 -11.023 5.122 1.00 84.19 257 TRP A C 1
ATOM 1953 O O . TRP A 1 257 ? 30.990 -11.326 5.199 1.00 84.19 257 TRP A O 1
ATOM 1963 N N . PHE A 1 258 ? 29.213 -10.683 3.980 1.00 85.00 258 PHE A N 1
ATOM 1964 C CA . PHE A 1 258 ? 29.860 -10.616 2.675 1.00 85.00 258 PHE A CA 1
ATOM 1965 C C . PHE A 1 258 ? 29.684 -9.217 2.097 1.00 85.00 258 PHE A C 1
ATOM 1967 O O . PHE A 1 258 ? 28.604 -8.643 2.208 1.00 85.00 258 PHE A O 1
ATOM 1974 N N . ALA A 1 259 ? 30.731 -8.678 1.475 1.00 86.94 259 ALA A N 1
ATOM 1975 C CA . ALA A 1 259 ? 30.658 -7.453 0.689 1.00 86.94 259 ALA A CA 1
ATOM 1976 C C . ALA A 1 259 ? 30.413 -7.804 -0.781 1.00 86.94 259 ALA A C 1
ATOM 1978 O O . ALA A 1 259 ? 31.060 -8.698 -1.327 1.00 86.94 259 ALA A O 1
ATOM 1979 N N . ILE A 1 260 ? 29.482 -7.103 -1.418 1.00 85.06 260 ILE A N 1
ATOM 1980 C CA . ILE A 1 260 ? 29.082 -7.334 -2.803 1.00 85.06 260 ILE A CA 1
ATOM 1981 C C . ILE A 1 260 ? 29.136 -5.994 -3.537 1.00 85.06 260 ILE A C 1
ATOM 1983 O O . ILE A 1 260 ? 28.461 -5.035 -3.150 1.00 85.06 260 ILE A O 1
ATOM 1987 N N . ALA A 1 261 ? 29.965 -5.920 -4.578 1.00 80.62 261 ALA A N 1
ATOM 1988 C CA . ALA A 1 261 ? 30.051 -4.755 -5.448 1.00 80.62 261 ALA A CA 1
ATOM 1989 C C . ALA A 1 261 ? 28.823 -4.693 -6.364 1.00 80.62 261 ALA A C 1
ATOM 1991 O O . ALA A 1 261 ? 28.413 -5.694 -6.943 1.00 80.62 261 ALA A O 1
ATOM 1992 N N . HIS A 1 262 ? 28.228 -3.513 -6.501 1.00 72.00 262 HIS A N 1
ATOM 1993 C CA . HIS A 1 262 ? 27.106 -3.251 -7.393 1.00 72.00 262 HIS A CA 1
ATOM 1994 C C . HIS A 1 262 ? 27.265 -1.854 -8.007 1.00 72.00 262 HIS A C 1
ATOM 1996 O O . HIS A 1 262 ? 26.856 -0.846 -7.421 1.00 72.00 262 HIS A O 1
ATOM 2002 N N . GLY A 1 263 ? 27.879 -1.794 -9.193 1.00 75.19 263 GLY A N 1
ATOM 2003 C CA . GLY A 1 263 ? 28.358 -0.541 -9.783 1.00 75.19 263 GLY A CA 1
ATOM 2004 C C . GLY A 1 263 ? 29.501 0.051 -8.952 1.00 75.19 263 GLY A C 1
ATOM 2005 O O . GLY A 1 263 ? 30.383 -0.680 -8.512 1.00 75.19 263 GLY A O 1
ATOM 2006 N N . ASP A 1 264 ? 29.444 1.354 -8.664 1.00 75.94 264 ASP A N 1
ATOM 2007 C CA . ASP A 1 264 ? 30.454 2.074 -7.863 1.00 75.94 264 ASP A CA 1
ATOM 2008 C C . ASP A 1 264 ? 30.252 1.948 -6.336 1.00 75.94 264 ASP A C 1
ATOM 2010 O O . ASP A 1 264 ? 30.874 2.661 -5.541 1.00 75.94 264 ASP A O 1
ATOM 2014 N N . HIS A 1 265 ? 29.345 1.074 -5.895 1.00 73.81 265 HIS A N 1
ATOM 2015 C CA . HIS A 1 265 ? 28.963 0.933 -4.492 1.00 73.81 265 HIS A CA 1
ATOM 2016 C C . HIS A 1 265 ? 29.106 -0.505 -4.002 1.00 73.81 265 HIS A C 1
ATOM 2018 O O . HIS A 1 265 ? 28.982 -1.457 -4.766 1.00 73.81 265 HIS A O 1
ATOM 2024 N N . VAL A 1 266 ? 29.335 -0.660 -2.698 1.00 83.69 266 VAL A N 1
ATOM 2025 C CA . VAL A 1 266 ? 29.412 -1.960 -2.026 1.00 83.69 266 VAL A CA 1
ATOM 2026 C C . VAL A 1 266 ? 28.270 -2.046 -1.023 1.00 83.69 266 VAL A C 1
ATOM 2028 O O . VAL A 1 266 ? 28.138 -1.168 -0.169 1.00 83.69 266 VAL A O 1
ATOM 2031 N N . TYR A 1 267 ? 27.456 -3.096 -1.116 1.00 85.06 267 TYR A N 1
ATOM 2032 C CA . TYR A 1 267 ? 26.506 -3.456 -0.065 1.00 85.06 267 TYR A CA 1
ATOM 2033 C C . TYR A 1 267 ? 26.975 -4.715 0.657 1.00 85.06 267 TYR A C 1
ATOM 2035 O O . TYR A 1 267 ? 27.796 -5.477 0.151 1.00 85.06 267 TYR A O 1
ATOM 2043 N N . TYR A 1 268 ? 26.466 -4.911 1.865 1.00 88.25 268 TYR A N 1
ATOM 2044 C CA . TYR A 1 268 ? 26.825 -6.015 2.732 1.00 88.25 268 TYR A CA 1
ATOM 2045 C C . TYR A 1 268 ? 25.607 -6.888 2.961 1.00 88.25 268 TYR A C 1
ATOM 2047 O O . TYR A 1 268 ? 24.518 -6.385 3.240 1.00 88.25 268 TYR A O 1
ATOM 2055 N N . GLU A 1 269 ? 25.802 -8.193 2.876 1.00 86.00 269 GLU A N 1
ATOM 2056 C CA . GLU A 1 269 ? 24.772 -9.190 3.114 1.00 86.00 269 GLU A CA 1
ATOM 2057 C C . GLU A 1 269 ? 25.260 -10.199 4.145 1.00 86.00 269 GLU A C 1
ATOM 2059 O O . GLU A 1 269 ? 26.413 -10.626 4.116 1.00 86.00 269 GLU A O 1
ATOM 2064 N N . ASN A 1 270 ? 24.366 -10.614 5.035 1.00 86.31 270 ASN A N 1
ATOM 2065 C CA . ASN A 1 270 ? 24.541 -11.804 5.843 1.00 86.31 270 ASN A CA 1
ATOM 2066 C C . ASN A 1 270 ? 23.550 -12.874 5.360 1.00 86.31 270 ASN A C 1
ATOM 2068 O O . ASN A 1 270 ? 22.378 -12.829 5.735 1.00 86.31 270 ASN A O 1
ATOM 2072 N N . PRO A 1 271 ? 23.985 -13.857 4.551 1.00 73.88 271 PRO A N 1
ATOM 2073 C CA . PRO A 1 271 ? 23.112 -14.894 4.005 1.00 73.88 271 PRO A CA 1
ATOM 2074 C C . PRO A 1 271 ? 22.458 -15.765 5.080 1.00 73.88 271 PRO A C 1
ATOM 2076 O O . PRO A 1 271 ? 21.431 -16.392 4.828 1.00 73.88 271 PRO A O 1
ATOM 2079 N N . HIS A 1 272 ? 23.045 -15.821 6.281 1.00 71.25 272 HIS A N 1
ATOM 2080 C CA . HIS A 1 272 ? 22.524 -16.620 7.382 1.00 71.25 272 HIS A CA 1
ATOM 2081 C C . HIS A 1 272 ? 21.343 -15.936 8.083 1.00 71.25 272 HIS A C 1
ATOM 2083 O O . HIS A 1 272 ? 20.353 -16.599 8.388 1.00 71.25 272 HIS A O 1
ATOM 2089 N N . SER A 1 273 ? 21.415 -14.619 8.311 1.00 71.50 273 SER A N 1
ATOM 2090 C CA . SER A 1 273 ? 20.300 -13.837 8.876 1.00 71.50 273 SER A CA 1
ATOM 2091 C C . SER A 1 273 ? 19.348 -13.281 7.807 1.00 71.50 273 SER A C 1
ATOM 2093 O O . SER A 1 273 ? 18.206 -12.934 8.113 1.00 71.50 273 SER A O 1
ATOM 2095 N N . GLY A 1 274 ? 19.788 -13.216 6.549 1.00 72.56 274 GLY A N 1
ATOM 2096 C CA . GLY A 1 274 ? 19.099 -12.538 5.452 1.00 72.56 274 GLY A CA 1
ATOM 2097 C C . GLY A 1 274 ? 19.128 -11.009 5.561 1.00 72.56 274 GLY A C 1
ATOM 2098 O O . GLY A 1 274 ? 18.329 -10.344 4.899 1.00 72.56 274 GLY A O 1
ATOM 2099 N N . GLU A 1 275 ? 19.988 -10.452 6.419 1.00 69.38 275 GLU A N 1
ATOM 2100 C CA . GLU A 1 275 ? 20.165 -9.009 6.580 1.00 69.38 275 GLU A CA 1
ATOM 2101 C C . GLU A 1 275 ? 21.000 -8.439 5.433 1.00 69.38 275 GLU A C 1
ATOM 2103 O O . GLU A 1 275 ? 22.019 -9.008 5.049 1.00 69.38 275 GLU A O 1
ATOM 2108 N N . GLN A 1 276 ? 20.580 -7.288 4.910 1.00 83.81 276 GLN A N 1
ATOM 2109 C CA . GLN A 1 276 ? 21.313 -6.541 3.895 1.00 83.81 276 GLN A CA 1
ATOM 2110 C C . GLN A 1 276 ? 21.410 -5.075 4.315 1.00 83.81 276 GLN A C 1
ATOM 2112 O O . GLN A 1 276 ? 20.440 -4.490 4.802 1.00 83.81 276 GLN A O 1
ATOM 2117 N N . THR A 1 277 ? 22.581 -4.475 4.138 1.00 77.31 277 THR A N 1
ATOM 2118 C CA . THR A 1 277 ? 22.858 -3.090 4.527 1.00 77.31 277 THR A CA 1
ATOM 2119 C C . THR A 1 277 ? 23.847 -2.446 3.564 1.00 77.31 277 THR A C 1
ATOM 2121 O O . THR A 1 277 ? 24.762 -3.091 3.069 1.00 77.31 277 THR A O 1
ATOM 2124 N N . TRP A 1 278 ? 23.695 -1.147 3.320 1.00 85.75 278 TRP A N 1
ATOM 2125 C CA . TRP A 1 278 ? 24.691 -0.338 2.603 1.00 85.75 278 TRP A CA 1
ATOM 2126 C C . TRP A 1 278 ? 25.775 0.215 3.540 1.00 85.75 278 TRP A C 1
ATOM 2128 O O . TRP A 1 278 ? 26.798 0.726 3.097 1.00 85.75 278 TRP A O 1
ATOM 2138 N N . ILE A 1 279 ? 25.549 0.122 4.852 1.00 83.12 279 ILE A N 1
ATOM 2139 C CA . ILE A 1 279 ? 26.475 0.576 5.888 1.00 83.12 279 ILE A CA 1
ATOM 2140 C C . ILE A 1 279 ? 27.321 -0.613 6.319 1.00 83.12 279 ILE A C 1
ATOM 2142 O O . ILE A 1 279 ? 26.763 -1.633 6.720 1.00 83.12 279 ILE A O 1
ATOM 2146 N N . LYS A 1 280 ? 28.649 -0.460 6.277 1.00 85.62 280 LYS A N 1
ATOM 2147 C CA . LYS A 1 280 ? 29.593 -1.506 6.675 1.00 85.62 280 LYS A CA 1
ATOM 2148 C C . LYS A 1 280 ? 29.294 -2.006 8.095 1.00 85.62 280 LYS A C 1
ATOM 2150 O O . LYS A 1 280 ? 29.380 -1.205 9.030 1.00 85.62 280 LYS A O 1
ATOM 2155 N N . PRO A 1 281 ? 28.970 -3.297 8.270 1.00 82.56 281 PRO A N 1
ATOM 2156 C CA . PRO A 1 281 ? 28.795 -3.890 9.583 1.00 82.56 281 PRO A CA 1
ATOM 2157 C C . PRO A 1 281 ? 30.106 -3.798 10.361 1.00 82.56 281 PRO A C 1
ATOM 2159 O O . PRO A 1 281 ? 31.163 -4.190 9.868 1.00 82.56 281 PRO A O 1
ATOM 2162 N N . THR A 1 282 ? 30.036 -3.273 11.575 1.00 81.25 282 THR A N 1
ATOM 2163 C CA . THR A 1 282 ? 31.143 -3.276 12.532 1.00 81.25 282 THR A CA 1
ATOM 2164 C C . THR A 1 282 ? 30.889 -4.353 13.578 1.00 81.25 282 THR A C 1
ATOM 2166 O O . THR A 1 282 ? 29.732 -4.615 13.911 1.00 81.25 282 THR A O 1
ATOM 2169 N N . CYS A 1 283 ? 31.959 -4.973 14.073 1.00 59.34 283 CYS A N 1
ATOM 2170 C CA . CYS A 1 283 ? 31.901 -5.880 15.218 1.00 59.34 283 CYS A CA 1
ATOM 2171 C C . CYS A 1 283 ? 31.342 -5.194 16.471 1.00 59.34 283 CYS A C 1
ATOM 2173 O O . CYS A 1 283 ? 31.585 -3.973 16.631 1.00 59.34 283 CYS A O 1
#

Secondary structure (DSSP, 8-state):
---------PPPGGG--HHHHHHHHHHHHHHHH--S-EEEEEEPPP-TT----------------SS-EEEEEEEEE-TTS-EEEEEEEEETTSSSHHHHTT-TT-EEES-STT-TT--TTTSPP-TTT-EEEEEEE-TTS-EEEEEEEE---PPPPTT---HHHHHHHHHHHHHHHHHHHHHHHHHHHHHHHHHHHHHHHHS--------S---S------SS---S----------------PPEE--TTSPTT-EEEEETTEEEEEETTTTEEESSPPP-

Solvent-accessible surface area (backbone atoms only — not comparable to full-atom values): 17912 Å² total; per-residue (Å²): 133,83,80,76,73,76,82,69,68,75,75,58,75,94,73,72,43,73,63,59,52,51,55,52,49,52,54,48,44,37,68,76,72,67,37,93,42,71,48,61,36,40,41,50,77,73,69,85,81,69,74,73,89,69,92,74,84,88,76,99,61,85,85,74,79,82,77,34,42,24,30,30,79,36,76,48,70,48,97,84,72,48,78,49,76,47,84,40,75,43,53,33,77,61,21,54,61,48,55,21,71,82,28,84,68,31,45,78,37,68,56,48,91,78,38,90,50,55,31,89,88,76,40,85,85,38,86,97,33,9,34,33,32,31,29,18,36,36,98,85,65,51,71,48,24,32,40,40,36,42,38,82,63,83,79,72,60,98,82,62,86,49,70,69,55,53,53,53,47,52,53,47,50,53,52,51,40,52,52,52,39,54,49,26,46,56,48,28,61,53,46,54,58,51,54,53,48,58,49,46,69,73,50,74,67,82,75,94,79,80,77,93,85,80,79,95,82,71,86,90,79,80,92,71,85,84,80,84,89,84,83,94,76,94,73,96,72,85,86,76,84,75,84,69,60,48,78,46,93,60,92,79,45,44,92,68,51,44,38,33,35,57,85,99,42,59,36,34,37,22,82,86,82,66,48,72,40,72,65,84,65,73,121

Sequence (283 aa):
MPRQLALEAVPHVDNVSLIRFALATERQFHQILGVTKFKMFFIDPPNDDIHVTTSTSTTSSNSTTAGGLMWCVGKTLDSSCDTTFFRQYYKLSSGLCGLAIYHPKGLTIPDPLTHAKYNGVIDLTNAGHGLYIVPILSLWGKPLGVLQVGRTVVPLAKGGPKVEMLEKQAANDALKLHLIALFAQSIAGILHDLMAHEMLIKCPDEGPLADMTADPSTPSSSWRLLADDVDEQWGEVHNVDKGTGEYVADPSLPPGWFAIAHGDHVYYENPHSGEQTWIKPTC

Organism: Aphanomyces astaci (NCBI:txid112090)

Nearest PDB structures (foldseek):
  3eea-assembly1_A  TM=5.470E-01  e=1.468E-02  Geobacter sulfurreducens
  2y8h-assembly1_B  TM=4.787E-01  e=1.168E-02  Mycobacterium tuberculosis H37Rv
  3eea-assembly1_B  TM=5.389E-01  e=2.318E-02  Geobacter sulfurreducens
  2w3h-assembly1_B  TM=5.050E-01  e=3.875E-02  Mycobacterium tuberculosis
  1mm5-assembly1_A  TM=1.822E-01  e=1.004E+00  Escherichia coli

InterPro domains:
  IPR001202 WW domain [PS50020] (251-283)
  IPR036020 WW domain superfamily [SSF51045] (246-282)

Foldseek 3Di:
DPDDDPPPPPPDLVPDDPQVVQVVVVVVCCVPVVFPWKWKKFKDDPDPPPPPPPDDDDDDDDPPQPFIKMWTWDWDADPVRDIDIDTDIDRCQQACNVVQLVPQLWDWFQALVPDPRHDPVPAIDQHRFTWTKHFQAAPVSHTGIIMITTGHQDDDDPPDDDPVSVVVSVVVVSVSSNVVSVVSPVVNVVVVVNVVSVVCVVPVDDDDDDDDDDDPPDDDDPPDDDDDDDDDDDDDDDDPDPDPWDWDDDPQADPQKTWTDDPPAIKIARPVVRDIGSDGDHD

Mean predicted aligned error: 17.84 Å

Radius of gyration: 24.79 Å; Cα contacts (8 Å, |Δi|>4): 357; chains: 1; bounding box: 61×69×80 Å